Protein AF-A0AAU9RGR5-F1 (afdb_monomer)

Structure (mmCIF, N/CA/C/O backbone):
data_AF-A0AAU9RGR5-F1
#
_entry.id   AF-A0AAU9RGR5-F1
#
loop_
_atom_site.group_PDB
_atom_site.id
_atom_site.type_symbol
_atom_site.label_atom_id
_atom_site.label_alt_id
_atom_site.label_comp_id
_atom_site.label_asym_id
_atom_site.label_entity_id
_atom_site.label_seq_id
_atom_site.pdbx_PDB_ins_code
_atom_site.Cartn_x
_atom_site.Cartn_y
_atom_site.Cartn_z
_atom_site.occupancy
_atom_site.B_iso_or_equiv
_atom_site.auth_seq_id
_atom_site.auth_comp_id
_atom_site.auth_asym_id
_atom_site.auth_atom_id
_atom_site.pdbx_PDB_model_num
ATOM 1 N N . MET A 1 1 ? -96.283 1.290 99.464 1.00 40.81 1 MET A N 1
ATOM 2 C CA . MET A 1 1 ? -94.925 0.710 99.462 1.00 40.81 1 MET A CA 1
ATOM 3 C C . MET A 1 1 ? -93.930 1.860 99.444 1.00 40.81 1 MET A C 1
ATOM 5 O O . MET A 1 1 ? -93.802 2.523 98.425 1.00 40.81 1 MET A O 1
ATOM 9 N N . LYS A 1 2 ? -93.356 2.202 100.604 1.00 41.03 2 LYS A N 1
ATOM 10 C CA . LYS A 1 2 ? -92.390 3.301 100.752 1.00 41.03 2 LYS A CA 1
ATOM 11 C C . LYS A 1 2 ? -91.017 2.782 100.327 1.00 41.03 2 LYS A C 1
ATOM 13 O O . LYS A 1 2 ? -90.483 1.910 101.002 1.00 41.03 2 LYS A O 1
ATOM 18 N N . TYR A 1 3 ? -90.464 3.333 99.250 1.00 51.31 3 TYR A N 1
ATOM 19 C CA . TYR A 1 3 ? -89.032 3.262 98.963 1.00 51.31 3 TYR A CA 1
ATOM 20 C C . TYR A 1 3 ? -88.295 4.112 100.008 1.00 51.31 3 TYR A C 1
ATOM 22 O O . TYR A 1 3 ? -87.995 5.280 99.788 1.00 51.31 3 TYR A O 1
ATOM 30 N N . LEU A 1 4 ? -88.082 3.540 101.190 1.00 51.47 4 LEU A N 1
ATOM 31 C CA . LEU A 1 4 ? -87.037 3.962 102.112 1.00 51.47 4 LEU A CA 1
ATOM 32 C C . LEU A 1 4 ? -85.800 3.148 101.733 1.00 51.47 4 LEU A C 1
ATOM 34 O O . LEU A 1 4 ? -85.483 2.185 102.414 1.00 51.47 4 LEU A O 1
ATOM 38 N N . MET A 1 5 ? -85.121 3.515 100.641 1.00 55.56 5 MET A N 1
ATOM 39 C CA . MET A 1 5 ? -83.677 3.285 100.649 1.00 55.56 5 MET A CA 1
ATOM 40 C C . MET A 1 5 ? -83.146 4.277 101.672 1.00 55.56 5 MET A C 1
ATOM 42 O O . MET A 1 5 ? -83.105 5.484 101.419 1.00 55.56 5 MET A O 1
ATOM 46 N N . GLY A 1 6 ? -82.884 3.785 102.882 1.00 58.72 6 GLY A N 1
ATOM 47 C CA . GLY A 1 6 ? -82.238 4.586 103.909 1.00 58.72 6 GLY A CA 1
ATOM 48 C C . GLY A 1 6 ? -80.924 5.113 103.344 1.00 58.72 6 GLY A C 1
ATOM 49 O O . GLY A 1 6 ? -80.241 4.406 102.609 1.00 58.72 6 GLY A O 1
ATOM 50 N N . ILE A 1 7 ? -80.563 6.350 103.672 1.00 60.38 7 ILE A N 1
ATOM 51 C CA . ILE A 1 7 ? -79.302 6.977 103.242 1.00 60.38 7 ILE A CA 1
ATOM 52 C C . ILE A 1 7 ? -78.100 6.030 103.484 1.00 60.38 7 ILE A C 1
ATOM 54 O O . ILE A 1 7 ? -77.230 5.917 102.626 1.00 60.38 7 ILE A O 1
ATOM 58 N N . GLY A 1 8 ? -78.145 5.227 104.557 1.00 65.88 8 GLY A N 1
ATOM 59 C CA . GLY A 1 8 ? -77.149 4.193 104.859 1.00 65.88 8 GLY A CA 1
ATOM 60 C C . GLY A 1 8 ? -77.133 2.958 103.938 1.00 65.88 8 GLY A C 1
ATOM 61 O O . GLY A 1 8 ? -76.089 2.330 103.804 1.00 65.88 8 GLY A O 1
ATOM 62 N N . GLU A 1 9 ? -78.234 2.600 103.266 1.00 74.25 9 GLU A N 1
ATOM 63 C CA . GLU A 1 9 ? -78.256 1.517 102.261 1.00 74.25 9 GLU A CA 1
ATOM 64 C C . GLU A 1 9 ? -77.631 1.972 100.932 1.00 74.25 9 GLU A C 1
ATOM 66 O O . GLU A 1 9 ? -76.906 1.208 100.293 1.00 74.25 9 GLU A O 1
ATOM 71 N N . ALA A 1 10 ? -77.858 3.232 100.542 1.00 78.81 10 ALA A N 1
ATOM 72 C CA . ALA A 1 10 ? -77.229 3.836 99.368 1.00 78.81 10 ALA A CA 1
ATOM 73 C C . ALA A 1 10 ? -75.719 4.054 99.579 1.00 78.81 10 ALA A C 1
ATOM 75 O O . ALA A 1 10 ? -74.923 3.774 98.680 1.00 78.81 10 ALA A O 1
ATOM 76 N N . GLU A 1 11 ? -75.311 4.483 100.777 1.00 80.44 11 GLU A N 1
ATOM 77 C CA . GLU A 1 11 ? -73.898 4.560 101.167 1.00 80.44 11 GLU A CA 1
ATOM 78 C C . GLU A 1 11 ? -73.245 3.175 101.199 1.00 80.44 11 GLU A C 1
ATOM 80 O O . GLU A 1 11 ? -72.171 3.006 100.628 1.00 80.44 11 GLU A O 1
ATOM 85 N N . ALA A 1 12 ? -73.906 2.153 101.753 1.00 83.06 12 ALA A N 1
ATOM 86 C CA . ALA A 1 12 ? -73.379 0.786 101.761 1.00 83.06 12 ALA A CA 1
ATOM 87 C C . ALA A 1 12 ? -73.198 0.199 100.347 1.00 83.06 12 ALA A C 1
ATOM 89 O O . ALA A 1 12 ? -72.213 -0.502 100.091 1.00 83.06 12 ALA A O 1
ATOM 90 N N . LEU A 1 13 ? -74.116 0.493 99.417 1.00 84.00 13 LEU A N 1
ATOM 91 C CA . LEU A 1 13 ? -73.998 0.094 98.012 1.00 84.00 13 LEU A CA 1
ATOM 92 C C . LEU A 1 13 ? -72.859 0.840 97.301 1.00 84.00 13 LEU A C 1
ATOM 94 O O . LEU A 1 13 ? -72.078 0.215 96.586 1.00 84.00 13 LEU A O 1
ATOM 98 N N . SER A 1 14 ? -72.739 2.150 97.522 1.00 88.06 14 SER A N 1
ATOM 99 C CA . SER A 1 14 ? -71.645 2.978 96.995 1.00 88.06 14 SER A CA 1
ATOM 100 C C . SER A 1 14 ? -70.278 2.481 97.478 1.00 88.06 14 SER A C 1
ATOM 102 O O . SER A 1 14 ? -69.355 2.307 96.682 1.00 88.06 14 SER A O 1
ATOM 104 N N . GLU A 1 15 ? -70.167 2.151 98.767 1.00 89.62 15 GLU A N 1
ATOM 105 C CA . GLU A 1 15 ? -68.949 1.607 99.370 1.00 89.62 15 GLU A CA 1
ATOM 106 C C . GLU A 1 15 ? -68.588 0.236 98.777 1.00 89.62 15 GLU A C 1
ATOM 108 O O . GLU A 1 15 ? -67.418 -0.071 98.550 1.00 89.62 15 GLU A O 1
ATOM 113 N N . ARG A 1 16 ? -69.595 -0.598 98.484 1.00 89.69 16 ARG A N 1
ATOM 114 C CA . ARG A 1 16 ? -69.399 -1.898 97.832 1.00 89.69 16 ARG A CA 1
ATOM 115 C C . ARG A 1 16 ? -68.955 -1.752 96.378 1.00 89.69 16 ARG A C 1
ATOM 117 O O . ARG A 1 16 ? -68.002 -2.419 95.991 1.00 89.69 16 ARG A O 1
ATOM 124 N N . LEU A 1 17 ? -69.590 -0.870 95.607 1.00 92.06 17 LEU A N 1
ATOM 125 C CA . LEU A 1 17 ? -69.205 -0.588 94.222 1.00 92.06 17 LEU A CA 1
ATOM 126 C C . LEU A 1 17 ? -67.790 -0.009 94.138 1.00 92.06 17 LEU A C 1
ATOM 128 O O . LEU A 1 17 ? -67.035 -0.405 93.260 1.00 92.06 17 LEU A O 1
ATOM 132 N N . LYS A 1 18 ? -67.389 0.860 95.077 1.00 92.88 18 LYS A N 1
ATOM 133 C CA . LYS A 1 18 ? -66.002 1.342 95.171 1.00 92.88 18 LYS A CA 1
ATOM 134 C C . LYS A 1 18 ? -65.009 0.214 95.426 1.00 92.88 18 LYS A C 1
ATOM 136 O O . LYS A 1 18 ? -63.961 0.194 94.792 1.00 92.88 18 LYS A O 1
ATOM 141 N N . ARG A 1 19 ? -65.329 -0.726 96.323 1.00 91.44 19 ARG A N 1
ATOM 142 C CA . ARG A 1 19 ? -64.461 -1.887 96.582 1.00 91.44 19 ARG A CA 1
ATOM 143 C C . ARG A 1 19 ? -64.383 -2.828 95.386 1.00 91.44 19 ARG A C 1
ATOM 145 O O . ARG A 1 19 ? -63.297 -3.299 95.078 1.00 91.44 19 ARG A O 1
ATOM 152 N N . GLU A 1 20 ? -65.503 -3.098 94.718 1.00 92.94 20 GLU A N 1
ATOM 153 C CA . GLU A 1 20 ? -65.520 -3.927 93.507 1.00 92.94 20 GLU A CA 1
ATOM 154 C C . GLU A 1 20 ? -64.754 -3.250 92.365 1.00 92.94 20 GLU A C 1
ATOM 156 O O . GLU A 1 20 ? -63.944 -3.908 91.723 1.00 92.94 20 GLU A O 1
ATOM 161 N N . LEU A 1 21 ? -64.918 -1.937 92.173 1.00 92.31 21 LEU A N 1
ATOM 162 C CA . LEU A 1 21 ? -64.144 -1.162 91.203 1.00 92.31 21 LEU A CA 1
ATOM 163 C C . LEU A 1 21 ? -62.646 -1.208 91.519 1.00 92.31 21 LEU A C 1
ATOM 165 O O . LEU A 1 21 ? -61.866 -1.542 90.639 1.00 92.31 21 LEU A O 1
ATOM 169 N N . GLN A 1 22 ? -62.245 -0.963 92.770 1.00 92.88 22 GLN A N 1
ATOM 170 C CA . GLN A 1 22 ? -60.840 -1.046 93.183 1.00 92.88 22 GLN A CA 1
ATOM 171 C C . GLN A 1 22 ? -60.258 -2.452 93.007 1.00 92.88 22 GLN A C 1
ATOM 173 O O . GLN A 1 22 ? -59.109 -2.594 92.598 1.00 92.88 22 GLN A O 1
ATOM 178 N N . ALA A 1 23 ? -61.034 -3.497 93.300 1.00 92.44 23 ALA A N 1
ATOM 179 C CA . ALA A 1 23 ? -60.608 -4.875 93.083 1.00 92.44 23 ALA A CA 1
ATOM 180 C C . ALA A 1 23 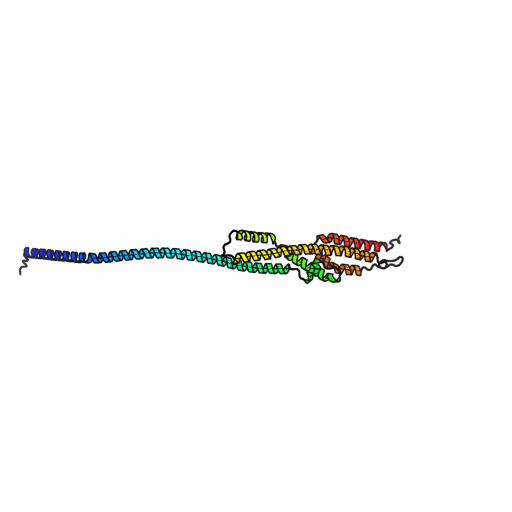? -60.451 -5.189 91.587 1.00 92.44 23 ALA A C 1
ATOM 182 O O . ALA A 1 23 ? -59.506 -5.876 91.203 1.00 92.44 23 ALA A O 1
ATOM 183 N N . LEU A 1 24 ? -61.344 -4.664 90.743 1.00 93.38 24 LEU A N 1
ATOM 184 C CA . LEU A 1 24 ? -61.296 -4.846 89.294 1.00 93.38 24 LEU A CA 1
ATOM 185 C C . LEU A 1 24 ? -60.145 -4.054 88.661 1.00 93.38 24 LEU A C 1
ATOM 187 O O . LEU A 1 24 ? -59.448 -4.575 87.798 1.00 93.38 24 LEU A O 1
ATOM 191 N N . GLU A 1 25 ? -59.901 -2.829 89.128 1.00 92.75 25 GLU A N 1
ATOM 192 C CA . GLU A 1 25 ? -58.746 -2.010 88.751 1.00 92.75 25 GLU A CA 1
ATOM 193 C C . GLU A 1 25 ? -57.436 -2.692 89.159 1.00 92.75 25 GLU A C 1
ATOM 195 O O . GLU A 1 25 ? -56.529 -2.801 88.338 1.00 92.75 25 GLU A O 1
ATOM 200 N N . ALA A 1 26 ? -57.352 -3.232 90.378 1.00 91.12 26 ALA A N 1
ATOM 201 C CA . ALA A 1 26 ? -56.187 -3.983 90.838 1.00 91.12 26 ALA A CA 1
ATOM 202 C C . ALA A 1 26 ? -55.955 -5.263 90.017 1.00 91.12 26 ALA A C 1
ATOM 204 O O . ALA A 1 26 ? -54.819 -5.550 89.648 1.00 91.12 26 ALA A O 1
ATOM 205 N N . ALA A 1 27 ? -57.017 -6.008 89.687 1.00 89.50 27 ALA A N 1
ATOM 206 C CA . ALA A 1 27 ? -56.927 -7.199 88.844 1.00 89.50 27 ALA A CA 1
ATOM 207 C C . ALA A 1 27 ? -56.494 -6.861 87.408 1.00 89.50 27 ALA A C 1
ATOM 209 O O . ALA A 1 27 ? -55.654 -7.558 86.846 1.00 89.50 27 ALA A O 1
ATOM 210 N N . ASN A 1 28 ? -57.007 -5.767 86.834 1.00 89.50 28 ASN A N 1
ATOM 211 C CA . ASN A 1 28 ? -56.579 -5.287 85.519 1.00 89.50 28 ASN A CA 1
ATOM 212 C C . ASN A 1 28 ? -55.112 -4.855 85.522 1.00 89.50 28 ASN A C 1
ATOM 214 O O . ASN A 1 28 ? -54.372 -5.231 84.619 1.00 89.50 28 ASN A O 1
ATOM 218 N N . VAL A 1 29 ? -54.677 -4.092 86.530 1.00 87.81 29 VAL A N 1
ATOM 219 C CA . VAL A 1 29 ? -53.268 -3.695 86.669 1.00 87.81 29 VAL A CA 1
ATOM 220 C C . VAL A 1 29 ? -52.386 -4.933 86.787 1.00 87.81 29 VAL A C 1
ATOM 222 O O . VAL A 1 29 ? -51.372 -5.016 86.106 1.00 87.81 29 VAL A O 1
ATOM 225 N N . HIS A 1 30 ? -52.790 -5.926 87.581 1.00 86.94 30 HIS A N 1
ATOM 226 C CA . HIS A 1 30 ? -52.016 -7.152 87.732 1.00 86.94 30 HIS A CA 1
ATOM 227 C C . HIS A 1 30 ? -51.934 -7.961 86.429 1.00 86.94 30 HIS A C 1
ATOM 229 O O . HIS A 1 30 ? -50.849 -8.422 86.085 1.00 86.94 30 HIS A O 1
ATOM 235 N N . ALA A 1 31 ? -53.034 -8.075 85.680 1.00 88.25 31 ALA A N 1
ATOM 236 C CA . ALA A 1 31 ? -53.055 -8.749 84.381 1.00 88.25 31 ALA A CA 1
ATOM 237 C C . ALA A 1 31 ? -52.186 -8.028 83.334 1.00 88.25 31 ALA A C 1
ATOM 239 O O . ALA A 1 31 ? -51.521 -8.678 82.534 1.00 88.25 31 ALA A O 1
ATOM 240 N N . ILE A 1 32 ? -52.152 -6.691 83.356 1.00 86.38 32 ILE A N 1
ATOM 241 C CA . ILE A 1 32 ? -51.270 -5.895 82.490 1.00 86.38 32 ILE A CA 1
ATOM 242 C C . ILE A 1 32 ? -49.800 -6.108 82.880 1.00 86.38 32 ILE A C 1
ATOM 244 O O . ILE A 1 32 ? -48.967 -6.350 82.008 1.00 86.38 32 ILE A O 1
ATOM 248 N N . LEU A 1 33 ? -49.479 -6.086 84.175 1.00 84.75 33 LEU A N 1
ATOM 249 C CA . LEU A 1 33 ? -48.116 -6.323 84.665 1.00 84.75 33 LEU A CA 1
ATOM 250 C C . LEU A 1 33 ? -47.628 -7.750 84.366 1.00 84.75 33 LEU A C 1
ATOM 252 O O . LEU A 1 33 ? -46.462 -7.949 84.049 1.00 84.75 33 LEU A O 1
ATOM 256 N N . GLU A 1 34 ? -48.507 -8.755 84.393 1.00 88.62 34 GLU A N 1
ATOM 257 C CA . GLU A 1 34 ? -48.144 -10.127 84.003 1.00 88.62 34 GLU A CA 1
ATOM 258 C C . GLU A 1 34 ? -47.802 -10.262 82.509 1.00 88.62 34 GLU A C 1
ATOM 260 O O . GLU A 1 34 ? -47.064 -11.173 82.133 1.00 88.62 34 GLU A O 1
ATOM 265 N N . THR A 1 35 ? -48.295 -9.357 81.653 1.00 87.44 35 THR A N 1
ATOM 266 C CA . THR A 1 35 ? -47.955 -9.341 80.217 1.00 87.44 35 THR A CA 1
ATOM 267 C C . THR A 1 35 ? -46.653 -8.611 79.887 1.00 87.44 35 THR A C 1
ATOM 269 O O . THR A 1 35 ? -46.118 -8.801 78.796 1.00 87.44 35 THR A O 1
ATOM 272 N N . GLU A 1 36 ? -46.107 -7.831 80.820 1.00 88.75 36 GLU A N 1
ATOM 273 C CA . GLU A 1 36 ? -44.861 -7.068 80.665 1.00 88.75 36 GLU A CA 1
ATOM 274 C C . GLU A 1 36 ? -43.654 -7.905 80.174 1.00 88.75 36 GLU A C 1
ATOM 276 O O . GLU A 1 36 ? -43.065 -7.524 79.163 1.00 88.75 36 GLU A O 1
ATOM 281 N N . PRO A 1 37 ? -43.318 -9.087 80.739 1.00 89.06 37 PRO A N 1
ATOM 282 C CA . PRO A 1 37 ? -42.167 -9.873 80.270 1.00 89.06 37 PRO A CA 1
ATOM 283 C C . PRO A 1 37 ? -42.334 -10.419 78.842 1.00 89.06 37 PRO A C 1
ATOM 285 O O . PRO A 1 37 ? -41.357 -10.558 78.110 1.00 89.06 37 PRO A O 1
ATOM 288 N N . LEU A 1 38 ? -43.572 -10.713 78.431 1.00 90.12 38 LEU A N 1
ATOM 289 C CA . LEU A 1 38 ? -43.895 -11.125 77.061 1.00 90.12 38 LEU A CA 1
ATOM 290 C C . LEU A 1 38 ? -43.721 -9.961 76.079 1.00 90.12 38 LEU A C 1
ATOM 292 O O . LEU A 1 38 ? -43.258 -10.164 74.958 1.00 90.12 38 LEU A O 1
ATOM 296 N N . ILE A 1 39 ? -44.089 -8.746 76.495 1.00 91.19 39 ILE A N 1
ATOM 297 C CA . ILE A 1 39 ? -43.880 -7.529 75.705 1.00 91.19 39 ILE A CA 1
ATOM 298 C C . ILE A 1 39 ? -42.380 -7.264 75.544 1.00 91.19 39 ILE A C 1
ATOM 300 O O . ILE A 1 39 ? -41.942 -7.003 74.426 1.00 91.19 39 ILE A O 1
ATOM 304 N N . ASP A 1 40 ? -41.594 -7.400 76.612 1.00 92.94 40 ASP A N 1
ATOM 305 C CA . ASP A 1 40 ? -40.139 -7.222 76.567 1.00 92.94 40 ASP A CA 1
ATOM 306 C C . ASP A 1 40 ? -39.452 -8.228 75.635 1.00 92.94 40 ASP A C 1
ATOM 308 O O . ASP A 1 40 ? -38.599 -7.842 74.836 1.00 92.94 40 ASP A O 1
ATOM 312 N N . GLU A 1 41 ? -39.848 -9.504 75.667 1.00 94.38 41 GLU A N 1
ATOM 313 C CA . GLU A 1 41 ? -39.295 -10.525 74.766 1.00 94.38 41 GLU A CA 1
ATOM 314 C C . GLU A 1 41 ? -39.615 -10.217 73.293 1.00 94.38 41 GLU A C 1
ATOM 316 O O . GLU A 1 41 ? -38.751 -10.336 72.419 1.00 94.38 41 GLU A O 1
ATOM 321 N N . VAL A 1 42 ? -40.837 -9.753 73.007 1.00 95.62 42 VAL A N 1
ATOM 322 C CA . VAL A 1 42 ? -41.228 -9.319 71.658 1.00 95.62 42 VAL A CA 1
ATOM 323 C C . VAL A 1 42 ? -40.446 -8.079 71.228 1.00 95.62 42 VAL A C 1
ATOM 325 O O . VAL A 1 42 ? -39.973 -8.036 70.092 1.00 95.62 42 VAL A O 1
ATOM 328 N N . LEU A 1 43 ? -40.279 -7.086 72.106 1.00 95.88 43 LEU A N 1
ATOM 329 C CA . LEU A 1 43 ? -39.494 -5.882 71.819 1.00 95.88 43 LEU A CA 1
ATOM 330 C C . LEU A 1 43 ? -38.033 -6.230 71.525 1.00 95.88 43 LEU A C 1
ATOM 332 O O . LEU A 1 43 ? -37.486 -5.759 70.530 1.00 95.88 43 LEU A O 1
ATOM 336 N N . GLN A 1 44 ? -37.433 -7.116 72.319 1.00 96.31 44 GLN A N 1
ATOM 337 C CA . GLN A 1 44 ? -36.070 -7.584 72.096 1.00 96.31 44 GLN A CA 1
ATOM 338 C C . GLN A 1 44 ? -35.945 -8.368 70.782 1.00 96.31 44 GLN A C 1
ATOM 340 O O . GLN A 1 44 ? -34.999 -8.164 70.021 1.00 96.31 44 GLN A O 1
ATOM 345 N N . GLY A 1 45 ? -36.914 -9.233 70.470 1.00 96.81 45 GLY A N 1
ATOM 346 C CA . GLY A 1 45 ? -36.964 -9.944 69.192 1.00 96.81 45 GLY A CA 1
ATOM 347 C C . GLY A 1 45 ? -37.088 -8.997 67.993 1.00 96.81 45 GLY A C 1
ATOM 348 O O . GLY A 1 45 ? -36.412 -9.193 66.981 1.00 96.81 45 GLY A O 1
ATOM 349 N N . LEU A 1 46 ? -37.904 -7.946 68.115 1.00 97.06 46 LEU A N 1
ATOM 350 C CA . LEU A 1 46 ? -38.036 -6.896 67.102 1.00 97.06 46 LEU A CA 1
ATOM 351 C C . LEU A 1 46 ? -36.744 -6.095 66.939 1.00 97.06 46 LEU A C 1
ATOM 353 O O . LEU A 1 46 ? -36.374 -5.780 65.811 1.00 97.06 46 LEU A O 1
ATOM 357 N N . GLU A 1 47 ? -36.034 -5.800 68.025 1.00 97.44 47 GLU A N 1
ATOM 358 C CA . GLU A 1 47 ? -34.752 -5.096 67.978 1.00 97.44 47 GLU A CA 1
ATOM 359 C C . GLU A 1 47 ? -33.673 -5.940 67.281 1.00 97.44 47 GLU A C 1
ATOM 361 O O . GLU A 1 47 ? -32.987 -5.452 66.384 1.00 97.44 47 GLU A O 1
ATOM 366 N N . ILE A 1 48 ? -33.588 -7.240 67.591 1.00 97.56 48 ILE A N 1
ATOM 367 C CA . ILE A 1 48 ? -32.686 -8.175 66.896 1.00 97.56 48 ILE A CA 1
ATOM 368 C C . ILE A 1 48 ? -33.031 -8.254 65.406 1.00 97.56 48 ILE A C 1
ATOM 370 O O . ILE A 1 48 ? -32.139 -8.166 64.563 1.00 97.56 48 ILE A O 1
ATOM 374 N N . ALA A 1 49 ? -34.314 -8.405 65.069 1.00 97.88 49 ALA A N 1
ATOM 375 C CA . ALA A 1 49 ? -34.756 -8.457 63.680 1.00 97.88 49 ALA A CA 1
ATOM 376 C C . ALA A 1 49 ? -34.445 -7.152 62.930 1.00 97.88 49 ALA A C 1
ATOM 378 O O . ALA A 1 49 ? -34.025 -7.209 61.777 1.00 97.88 49 ALA A O 1
ATOM 379 N N . THR A 1 50 ? -34.603 -6.000 63.589 1.00 97.88 50 THR A N 1
ATOM 380 C CA . THR A 1 50 ? -34.271 -4.680 63.032 1.00 97.88 50 THR A CA 1
ATOM 381 C C . THR A 1 50 ? -32.781 -4.595 62.717 1.00 97.88 50 THR A C 1
ATOM 383 O O . THR A 1 50 ? -32.426 -4.340 61.572 1.00 97.88 50 THR A O 1
ATOM 386 N N . ASN A 1 51 ? -31.917 -4.950 63.673 1.00 97.50 51 ASN A N 1
ATOM 387 C CA . ASN A 1 51 ? -30.467 -4.959 63.460 1.00 97.50 51 ASN A CA 1
ATOM 388 C C . ASN A 1 51 ? -30.054 -5.906 62.319 1.00 97.50 51 ASN A C 1
ATOM 390 O O . ASN A 1 51 ? -29.218 -5.558 61.491 1.00 97.50 51 ASN A O 1
ATOM 394 N N . CYS A 1 52 ? -30.668 -7.091 62.220 1.00 97.56 52 CYS A N 1
ATOM 395 C CA . CYS A 1 52 ? -30.404 -8.009 61.108 1.00 97.56 52 CYS A CA 1
ATOM 396 C C . CYS A 1 52 ? -30.834 -7.444 59.745 1.00 97.56 52 CYS A C 1
ATOM 398 O O . CYS A 1 52 ? -30.193 -7.734 58.734 1.00 97.56 52 CYS A O 1
ATOM 400 N N . VAL A 1 53 ? -31.929 -6.681 59.688 1.00 98.19 53 VAL A N 1
ATOM 401 C CA . VAL A 1 53 ? -32.376 -6.019 58.453 1.00 98.19 53 VAL A CA 1
ATOM 402 C C . VAL A 1 53 ? -31.422 -4.887 58.072 1.00 98.19 53 VAL A C 1
ATOM 404 O O . VAL A 1 53 ? -31.080 -4.781 56.895 1.00 98.19 53 VAL A O 1
ATOM 407 N N . ASP A 1 54 ? -30.945 -4.109 59.045 1.00 97.94 54 ASP A N 1
ATOM 408 C CA . ASP A 1 54 ? -29.963 -3.043 58.821 1.00 97.94 54 ASP A CA 1
ATOM 409 C C . ASP A 1 54 ? -28.636 -3.604 58.283 1.00 97.94 54 ASP A C 1
ATOM 411 O O . ASP A 1 54 ? -28.112 -3.105 57.284 1.00 97.94 54 ASP A O 1
ATOM 415 N N . ASP A 1 55 ? -28.140 -4.705 58.863 1.00 98.06 55 ASP A N 1
ATOM 416 C CA . ASP A 1 55 ? -26.958 -5.408 58.353 1.00 98.06 55 ASP A CA 1
ATOM 417 C C . ASP A 1 55 ? -27.166 -5.824 56.887 1.00 98.06 55 ASP A C 1
ATOM 419 O O . ASP A 1 55 ? -26.318 -5.574 56.027 1.00 98.06 55 ASP A O 1
ATOM 423 N N . LEU A 1 56 ? -28.302 -6.461 56.568 1.00 97.88 56 LEU A N 1
ATOM 424 C CA . LEU A 1 56 ? -28.612 -6.894 55.202 1.00 97.88 56 LEU A CA 1
ATOM 425 C C . LEU A 1 56 ? -28.658 -5.726 54.211 1.00 97.88 56 LEU A C 1
ATOM 427 O O . LEU A 1 56 ? -28.211 -5.899 53.074 1.00 97.88 56 LEU A O 1
ATOM 431 N N . ASP A 1 57 ? -29.163 -4.561 54.617 1.00 97.56 57 ASP A N 1
ATOM 432 C CA . ASP A 1 57 ? -29.163 -3.361 53.779 1.00 97.56 57 ASP A CA 1
ATOM 433 C C . ASP A 1 57 ? -27.732 -2.875 53.493 1.00 97.56 57 ASP A C 1
ATOM 435 O O . ASP A 1 57 ? -27.389 -2.605 52.336 1.00 97.56 57 ASP A O 1
ATOM 439 N N . GLU A 1 58 ? -26.842 -2.886 54.494 1.00 98.06 58 GLU A N 1
ATOM 440 C CA . GLU A 1 58 ? -25.423 -2.561 54.300 1.00 98.06 58 GLU A CA 1
ATOM 441 C C . GLU A 1 58 ? -24.743 -3.544 53.329 1.00 98.06 58 GLU A C 1
ATOM 443 O O . GLU A 1 58 ? -24.071 -3.131 52.372 1.00 98.06 58 GLU A O 1
ATOM 448 N N . TRP A 1 59 ? -24.967 -4.853 53.508 1.00 98.25 59 TRP A N 1
ATOM 449 C CA . TRP A 1 59 ? -24.446 -5.883 52.602 1.00 98.25 59 TRP A CA 1
ATOM 450 C C . TRP A 1 59 ? -24.951 -5.682 51.170 1.00 98.25 59 TRP A C 1
ATOM 452 O O . TRP A 1 59 ? -24.157 -5.727 50.221 1.00 98.25 59 TRP A O 1
ATOM 462 N N . LEU A 1 60 ? -26.253 -5.437 50.991 1.00 98.31 60 LEU A N 1
ATOM 463 C CA . LEU A 1 60 ? -26.846 -5.149 49.684 1.00 98.31 60 LEU A CA 1
ATOM 464 C C . LEU A 1 60 ? -26.240 -3.884 49.067 1.00 98.31 60 LEU A C 1
ATOM 466 O O . LEU A 1 60 ? -25.913 -3.883 47.875 1.00 98.31 60 LEU A O 1
ATOM 470 N N . GLY A 1 61 ? -26.001 -2.844 49.867 1.00 98.00 61 GLY A N 1
ATOM 471 C CA . GLY A 1 61 ? -25.282 -1.638 49.463 1.00 98.00 61 GLY A CA 1
ATOM 472 C C . GLY A 1 61 ? -23.885 -1.948 48.918 1.00 98.00 61 GLY A C 1
ATOM 473 O O . GLY A 1 61 ? -23.549 -1.561 47.792 1.00 98.00 61 GLY A O 1
ATOM 474 N N . MET A 1 62 ? -23.085 -2.725 49.656 1.00 97.50 62 MET A N 1
ATOM 475 C CA . MET A 1 62 ? -21.746 -3.142 49.221 1.00 97.50 62 MET A CA 1
ATOM 476 C C . MET A 1 62 ? -21.773 -3.969 47.927 1.00 97.50 62 MET A C 1
ATOM 478 O O . MET A 1 62 ? -20.940 -3.759 47.035 1.00 97.50 62 MET A O 1
ATOM 482 N N . PHE A 1 63 ? -22.712 -4.912 47.801 1.00 98.25 63 PHE A N 1
ATOM 483 C CA . PHE A 1 63 ? -22.854 -5.725 46.592 1.00 98.25 63 PHE A CA 1
ATOM 484 C C . PHE A 1 63 ? -23.263 -4.887 45.382 1.00 98.25 63 PHE A C 1
ATOM 486 O O . PHE A 1 63 ? -22.685 -5.061 44.308 1.00 98.25 63 PHE A O 1
ATOM 493 N N . ASN A 1 64 ? -24.182 -3.937 45.548 1.00 98.31 64 ASN A N 1
ATOM 494 C CA . ASN A 1 64 ? -24.595 -3.036 44.475 1.00 98.31 64 ASN A CA 1
ATOM 495 C C . ASN A 1 64 ? -23.426 -2.190 43.953 1.00 98.31 64 ASN A C 1
ATOM 497 O O . ASN A 1 64 ? -23.246 -2.073 42.738 1.00 98.31 64 ASN A O 1
ATOM 501 N N . VAL A 1 65 ? -22.575 -1.668 44.844 1.00 98.06 65 VAL A N 1
ATOM 502 C CA . VAL A 1 65 ? -21.364 -0.931 44.441 1.00 98.06 65 VAL A CA 1
ATOM 503 C C . VAL A 1 65 ? -20.409 -1.828 43.650 1.00 98.06 65 VAL A C 1
ATOM 505 O O . VAL A 1 65 ? -19.927 -1.422 42.591 1.00 98.06 65 VAL A O 1
ATOM 508 N N . LYS A 1 66 ? -20.168 -3.063 44.113 1.00 97.62 66 LYS A N 1
ATOM 509 C CA . LYS A 1 66 ? -19.318 -4.028 43.394 1.00 97.62 66 LYS A CA 1
ATOM 510 C C . LYS A 1 66 ? -19.880 -4.378 42.017 1.00 97.62 66 LYS A C 1
ATOM 512 O O . LYS A 1 66 ? -19.132 -4.362 41.045 1.00 97.62 66 LYS A O 1
ATOM 517 N N . LEU A 1 67 ? -21.182 -4.648 41.912 1.00 98.12 67 LEU A N 1
ATOM 518 C CA . LEU A 1 67 ? -21.840 -4.959 40.640 1.00 98.12 67 LEU A CA 1
ATOM 519 C C . LEU A 1 67 ? -21.780 -3.785 39.660 1.00 98.12 67 LEU A C 1
ATOM 521 O O . LEU A 1 67 ? -21.601 -3.999 38.462 1.00 98.12 67 LEU A O 1
ATOM 525 N N . ARG A 1 68 ? -21.887 -2.548 40.156 1.00 97.62 68 ARG A N 1
ATOM 526 C CA . ARG A 1 68 ? -21.709 -1.346 39.338 1.00 97.62 68 ARG A CA 1
ATOM 527 C C . ARG A 1 68 ? -20.284 -1.246 38.789 1.00 97.62 68 ARG A C 1
ATOM 529 O O . ARG A 1 68 ? -20.136 -1.109 37.583 1.00 97.62 68 ARG A O 1
ATOM 536 N N . HIS A 1 69 ? -19.257 -1.387 39.630 1.00 97.81 69 HIS A N 1
ATOM 537 C CA . HIS A 1 69 ? -17.867 -1.352 39.153 1.00 97.81 69 HIS A CA 1
ATOM 538 C C . HIS A 1 69 ? -17.574 -2.492 38.169 1.00 97.81 69 HIS A C 1
ATOM 540 O O . HIS A 1 69 ? -16.960 -2.268 37.135 1.00 97.81 69 HIS A O 1
ATOM 546 N N . MET A 1 70 ? -18.081 -3.702 38.431 1.00 98.00 70 MET A N 1
ATOM 547 C CA . MET A 1 70 ? -17.950 -4.818 37.489 1.00 98.00 70 MET A CA 1
ATOM 548 C C . MET A 1 70 ? -18.610 -4.515 36.139 1.00 98.00 70 MET A C 1
ATOM 550 O O . MET A 1 70 ? -18.065 -4.886 35.105 1.00 98.00 70 MET A O 1
ATOM 554 N N . ARG A 1 71 ? -19.767 -3.840 36.126 1.00 98.00 71 ARG A N 1
ATOM 555 C CA . ARG A 1 71 ? -20.430 -3.409 34.886 1.00 98.00 71 ARG A CA 1
ATOM 556 C C . ARG A 1 71 ? -19.572 -2.408 34.113 1.00 98.00 71 ARG A C 1
ATOM 558 O O . ARG A 1 71 ? -19.355 -2.607 32.924 1.00 98.00 71 ARG A O 1
ATOM 565 N N . GLU A 1 72 ? -19.058 -1.389 34.794 1.00 97.38 72 GLU A N 1
ATOM 566 C CA . GLU A 1 72 ? -18.175 -0.375 34.202 1.00 97.38 72 GLU A CA 1
ATOM 567 C C . GLU A 1 72 ? -16.887 -1.009 33.634 1.00 97.38 72 GLU A C 1
ATOM 569 O O . GLU A 1 72 ? -16.456 -0.682 32.525 1.00 97.38 72 GLU A O 1
ATOM 574 N N . ASP A 1 73 ? -16.306 -1.979 34.346 1.00 96.62 73 ASP A N 1
ATOM 575 C CA . ASP A 1 73 ? -15.138 -2.737 33.889 1.00 96.62 73 ASP A CA 1
ATOM 576 C C . ASP A 1 73 ? -15.446 -3.581 32.643 1.00 96.62 73 ASP A C 1
ATOM 578 O O . ASP A 1 73 ? -14.649 -3.601 31.699 1.00 96.62 73 ASP A O 1
ATOM 582 N N . ILE A 1 74 ? -16.596 -4.266 32.614 1.00 94.94 74 ILE A N 1
ATOM 583 C CA . ILE A 1 74 ? -17.041 -5.051 31.452 1.00 94.94 74 ILE A CA 1
ATOM 584 C C . ILE A 1 74 ? -17.204 -4.135 30.237 1.00 94.94 74 ILE A C 1
ATOM 586 O O . ILE A 1 74 ? -16.624 -4.419 29.189 1.00 94.94 74 ILE A O 1
ATOM 590 N N . GLU A 1 75 ? -17.900 -3.008 30.387 1.00 96.12 75 GLU A N 1
ATOM 591 C CA . GLU A 1 75 ? -18.095 -2.027 29.312 1.00 96.12 75 GLU A CA 1
ATOM 592 C C . GLU A 1 75 ? -16.749 -1.494 28.783 1.00 96.12 75 GLU A C 1
ATOM 594 O O . GLU A 1 75 ? -16.526 -1.412 27.571 1.00 96.12 75 GLU A O 1
ATOM 599 N N . SER A 1 76 ? -15.799 -1.199 29.675 1.00 93.00 76 SER A N 1
ATOM 600 C CA . SER A 1 76 ? -14.439 -0.777 29.312 1.00 93.00 76 SER A CA 1
ATOM 601 C C . SER A 1 76 ? -13.675 -1.850 28.523 1.00 93.00 76 SER A C 1
ATOM 603 O O . SER A 1 76 ? -13.020 -1.561 27.510 1.00 93.00 76 SER A O 1
ATOM 605 N N . ILE A 1 77 ? -13.780 -3.116 28.941 1.00 88.94 77 ILE A N 1
ATOM 606 C CA . ILE A 1 77 ? -13.174 -4.254 28.241 1.00 88.94 77 ILE A CA 1
ATOM 607 C C . ILE A 1 77 ? -13.795 -4.432 26.853 1.00 88.94 77 ILE A C 1
ATOM 609 O O . ILE A 1 77 ? -13.052 -4.626 25.888 1.00 88.94 77 ILE A O 1
ATOM 613 N N . GLU A 1 78 ? -15.118 -4.347 26.737 1.00 90.94 78 GLU A N 1
ATOM 614 C CA . GLU A 1 78 ? -15.843 -4.491 25.472 1.00 90.94 78 GLU A CA 1
ATOM 615 C C . GLU A 1 78 ? -15.474 -3.388 24.479 1.00 90.94 78 GLU A C 1
ATOM 617 O O . GLU A 1 78 ? -15.091 -3.687 23.343 1.00 90.94 78 GLU A O 1
ATOM 622 N N . MET A 1 79 ? -15.468 -2.124 24.914 1.00 89.94 79 MET A N 1
ATOM 623 C CA . MET A 1 79 ? -15.029 -0.996 24.084 1.00 89.94 79 MET A CA 1
ATOM 624 C C . MET A 1 79 ? -13.596 -1.191 23.573 1.00 89.94 79 MET A C 1
ATOM 626 O O . MET A 1 79 ? -13.308 -0.981 22.389 1.00 89.94 79 MET A O 1
ATOM 630 N N . ARG A 1 80 ? -12.683 -1.632 24.449 1.00 85.94 80 ARG A N 1
ATOM 631 C CA . ARG A 1 80 ? -11.291 -1.907 24.075 1.00 85.94 80 ARG A CA 1
ATOM 632 C C . ARG A 1 80 ? -11.185 -3.074 23.093 1.00 85.94 80 ARG A C 1
ATOM 634 O O . ARG A 1 80 ? -10.412 -2.980 22.140 1.00 85.94 80 ARG A O 1
ATOM 641 N N . ASN A 1 81 ? -11.937 -4.151 23.302 1.00 85.38 81 ASN A N 1
ATOM 642 C CA . ASN A 1 81 ? -11.935 -5.316 22.417 1.00 85.38 81 ASN A CA 1
ATOM 643 C C . ASN A 1 81 ? -12.478 -4.967 21.025 1.00 85.38 81 ASN A C 1
ATOM 645 O O . ASN A 1 81 ? -11.838 -5.317 20.037 1.00 85.38 81 ASN A O 1
ATOM 649 N N . ASN A 1 82 ? -13.566 -4.198 20.937 1.00 88.69 82 ASN A N 1
ATOM 650 C CA . ASN A 1 82 ? -14.110 -3.732 19.659 1.00 88.69 82 ASN A CA 1
ATOM 651 C C . ASN A 1 82 ? -13.086 -2.878 18.886 1.00 88.69 82 ASN A C 1
ATOM 653 O O . ASN A 1 82 ? -12.821 -3.101 17.705 1.00 88.69 82 ASN A O 1
ATOM 657 N N . LYS A 1 83 ? -12.406 -1.949 19.576 1.00 85.75 83 LYS A N 1
ATOM 658 C CA . LYS A 1 83 ? -11.322 -1.155 18.973 1.00 85.75 83 LYS A CA 1
ATOM 659 C C . LYS A 1 83 ? -10.184 -2.036 18.441 1.00 85.75 83 LYS A C 1
ATOM 661 O O . LYS A 1 83 ? -9.665 -1.776 17.355 1.00 85.75 83 LYS A O 1
ATOM 666 N N . LEU A 1 84 ? -9.796 -3.068 19.193 1.00 82.44 84 LEU A N 1
ATOM 667 C CA . LEU A 1 84 ? -8.763 -4.024 18.780 1.00 82.44 84 LEU A CA 1
ATOM 668 C C . LEU A 1 84 ? -9.187 -4.852 17.566 1.00 82.44 84 LEU A C 1
ATOM 670 O O . LEU A 1 84 ? -8.362 -5.107 16.688 1.00 82.44 84 LEU A O 1
ATOM 674 N N . GLU A 1 85 ? -10.448 -5.265 17.502 1.00 84.75 85 GLU A N 1
ATOM 675 C CA . GLU A 1 85 ? -10.989 -6.028 16.382 1.00 84.75 85 GLU A CA 1
ATOM 676 C C . GLU A 1 85 ? -10.989 -5.199 15.096 1.00 84.75 85 GLU A C 1
ATOM 678 O O . GLU A 1 85 ? -10.398 -5.621 14.100 1.00 84.75 85 GLU A O 1
ATOM 683 N N . ILE A 1 86 ? -11.518 -3.972 15.147 1.00 87.50 86 ILE A N 1
ATOM 684 C CA . ILE A 1 86 ? -11.490 -3.032 14.015 1.00 87.50 86 ILE A CA 1
ATOM 685 C C . ILE A 1 86 ? -10.051 -2.798 13.546 1.00 87.50 86 ILE A C 1
ATOM 687 O O . ILE A 1 86 ? -9.755 -2.857 12.352 1.00 87.50 86 ILE A O 1
ATOM 691 N N . GLN A 1 87 ? -9.122 -2.574 14.478 1.00 82.25 87 GLN A N 1
ATOM 692 C CA . GLN A 1 87 ? -7.717 -2.384 14.129 1.00 82.25 87 GLN A CA 1
ATOM 693 C C . GLN A 1 87 ? -7.092 -3.634 13.498 1.00 82.25 87 GLN A C 1
ATOM 695 O O . GLN A 1 87 ? -6.292 -3.518 12.573 1.00 82.25 87 GLN A O 1
ATOM 700 N N . THR A 1 88 ? -7.467 -4.825 13.962 1.00 80.88 88 THR A N 1
ATOM 701 C CA . THR A 1 88 ? -6.997 -6.093 13.391 1.00 80.88 88 THR A CA 1
ATOM 702 C C . THR A 1 88 ? -7.481 -6.255 11.951 1.00 80.88 88 THR A C 1
ATOM 704 O O . THR A 1 88 ? -6.687 -6.611 11.079 1.00 80.88 88 THR A O 1
ATOM 707 N N . VAL A 1 89 ? -8.752 -5.947 11.678 1.00 87.38 89 VAL A N 1
ATOM 708 C CA . VAL A 1 89 ? -9.324 -5.981 10.322 1.00 87.38 89 VAL A CA 1
ATOM 709 C C . VAL A 1 89 ? -8.617 -4.980 9.407 1.00 87.38 89 VAL A C 1
ATOM 711 O O . VAL A 1 89 ? -8.179 -5.350 8.318 1.00 87.38 89 VAL A O 1
ATOM 714 N N . ASN A 1 90 ? -8.425 -3.743 9.868 1.00 87.75 90 ASN A N 1
ATOM 715 C CA . ASN A 1 90 ? -7.738 -2.706 9.097 1.00 87.75 90 ASN A CA 1
ATOM 716 C C . ASN A 1 90 ? -6.288 -3.085 8.783 1.00 87.75 90 ASN A C 1
ATOM 718 O O . ASN A 1 90 ? -5.840 -2.926 7.650 1.00 87.75 90 ASN A O 1
ATOM 722 N N . ASN A 1 91 ? -5.555 -3.617 9.764 1.00 84.31 91 ASN A N 1
ATOM 723 C CA . ASN A 1 91 ? -4.178 -4.051 9.555 1.00 84.31 91 ASN A CA 1
ATOM 724 C C . ASN A 1 91 ? -4.092 -5.213 8.564 1.00 84.31 91 ASN A C 1
ATOM 726 O O . ASN A 1 91 ? -3.168 -5.250 7.762 1.00 84.31 91 ASN A O 1
ATOM 730 N N . ARG A 1 92 ? -5.055 -6.140 8.587 1.00 85.50 92 ARG A N 1
ATOM 731 C CA . ARG A 1 92 ? -5.119 -7.224 7.603 1.00 85.50 92 ARG A CA 1
ATOM 732 C C . ARG A 1 92 ? -5.287 -6.682 6.185 1.00 85.5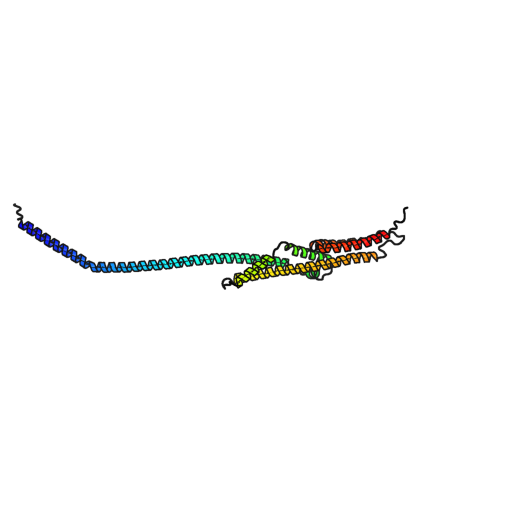0 92 ARG A C 1
ATOM 734 O O . ARG A 1 92 ? -4.513 -7.046 5.311 1.00 85.50 92 ARG A O 1
ATOM 741 N N . ALA A 1 93 ? -6.242 -5.773 5.988 1.00 88.19 93 ALA A N 1
ATOM 742 C CA . ALA A 1 93 ? -6.454 -5.130 4.695 1.00 88.19 93 ALA A CA 1
ATOM 743 C C . ALA A 1 93 ? -5.213 -4.342 4.237 1.00 88.19 93 ALA A C 1
ATOM 745 O O . ALA A 1 93 ? -4.860 -4.368 3.061 1.00 88.19 93 ALA A O 1
ATOM 746 N N . LEU A 1 94 ? -4.522 -3.676 5.168 1.00 86.75 94 LEU A N 1
ATOM 747 C CA . LEU A 1 94 ? -3.268 -2.987 4.878 1.00 86.75 94 LEU A CA 1
ATOM 748 C C . LEU A 1 94 ? -2.172 -3.958 4.416 1.00 86.75 94 LEU A C 1
ATOM 750 O O . LEU A 1 94 ? -1.521 -3.668 3.416 1.00 86.75 94 LEU A O 1
ATOM 754 N N . MET A 1 95 ? -1.978 -5.092 5.099 1.00 86.25 95 MET A N 1
ATOM 755 C CA . MET A 1 95 ? -1.011 -6.113 4.667 1.00 86.25 95 MET A CA 1
ATOM 756 C C . MET A 1 95 ? -1.339 -6.632 3.266 1.00 86.25 95 MET A C 1
ATOM 758 O O . MET A 1 95 ? -0.449 -6.699 2.425 1.00 86.25 95 MET A O 1
ATOM 762 N N . ASP A 1 96 ? -2.614 -6.902 2.970 1.00 88.38 96 ASP A N 1
ATOM 763 C CA . ASP A 1 96 ? -3.035 -7.356 1.639 1.00 88.38 96 ASP A CA 1
ATOM 764 C C . ASP A 1 96 ? -2.701 -6.324 0.542 1.00 88.38 96 ASP A C 1
ATOM 766 O O . ASP A 1 96 ? -2.295 -6.689 -0.565 1.00 88.38 96 ASP A O 1
ATOM 770 N N . GLU A 1 97 ? -2.850 -5.026 0.826 1.00 88.50 97 GLU A N 1
ATOM 771 C CA . GLU A 1 97 ? -2.447 -3.958 -0.099 1.00 88.50 97 GLU A CA 1
ATOM 772 C C . GLU A 1 97 ? -0.923 -3.841 -0.236 1.00 88.50 97 GLU A C 1
ATOM 774 O O . GLU A 1 97 ? -0.418 -3.674 -1.351 1.00 88.50 97 GLU A O 1
ATOM 779 N N . LEU A 1 98 ? -0.169 -3.978 0.860 1.00 86.94 98 LEU A N 1
ATOM 780 C CA . LEU A 1 98 ? 1.296 -3.988 0.819 1.00 86.94 98 LEU A CA 1
ATOM 781 C C . LEU A 1 98 ? 1.822 -5.173 -0.002 1.00 86.94 98 LEU A C 1
ATOM 783 O O . LEU A 1 98 ? 2.698 -4.984 -0.846 1.00 86.94 98 LEU A O 1
ATOM 787 N N . ASP A 1 99 ? 1.220 -6.352 0.133 1.00 89.06 99 ASP A N 1
ATOM 788 C CA . ASP A 1 99 ? 1.537 -7.539 -0.665 1.00 89.06 99 ASP A CA 1
ATOM 789 C C . ASP A 1 99 ? 1.285 -7.325 -2.162 1.00 89.06 99 ASP A C 1
ATOM 791 O O . ASP A 1 99 ? 2.096 -7.710 -3.014 1.00 89.06 99 ASP A O 1
ATOM 795 N N . LYS A 1 100 ? 0.166 -6.681 -2.520 1.00 88.44 100 LYS A N 1
ATOM 796 C CA . LYS A 1 100 ? -0.120 -6.311 -3.917 1.00 88.44 100 LYS A CA 1
ATOM 797 C C . LYS A 1 100 ? 0.935 -5.346 -4.456 1.00 88.44 100 LYS A C 1
ATOM 799 O O . LYS A 1 100 ? 1.367 -5.495 -5.602 1.00 88.44 100 LYS A O 1
ATOM 804 N N . LEU A 1 101 ? 1.367 -4.374 -3.653 1.00 87.19 101 LEU A N 1
ATOM 805 C CA . LEU A 1 101 ? 2.420 -3.431 -4.036 1.00 87.19 101 LEU A CA 1
ATOM 806 C C . LEU A 1 101 ? 3.776 -4.122 -4.204 1.00 87.19 101 LEU A C 1
ATOM 808 O O . LEU A 1 101 ? 4.459 -3.872 -5.198 1.00 87.19 101 LEU A O 1
ATOM 812 N N . LEU A 1 102 ? 4.141 -5.028 -3.297 1.00 89.00 102 LEU A N 1
ATOM 813 C CA . LEU A 1 102 ? 5.368 -5.822 -3.392 1.00 89.00 102 LEU A CA 1
ATOM 814 C C . LEU A 1 102 ? 5.397 -6.662 -4.670 1.00 89.00 102 LEU A C 1
ATOM 816 O O . LEU A 1 102 ? 6.392 -6.649 -5.395 1.00 89.00 102 LEU A O 1
ATOM 820 N N . LYS A 1 103 ? 4.284 -7.320 -5.011 1.00 89.00 103 LYS A N 1
ATOM 821 C CA . LYS A 1 103 ? 4.155 -8.080 -6.265 1.00 89.00 103 LYS A CA 1
ATOM 822 C C . LYS A 1 103 ? 4.338 -7.199 -7.500 1.00 89.00 103 LYS A C 1
ATOM 824 O O . LYS A 1 103 ? 4.987 -7.621 -8.449 1.00 89.00 103 LYS A O 1
ATOM 829 N N . ARG A 1 104 ? 3.808 -5.971 -7.487 1.00 87.38 104 ARG A N 1
ATOM 830 C CA . ARG A 1 104 ? 3.971 -5.004 -8.590 1.00 87.38 104 ARG A CA 1
ATOM 831 C C . ARG A 1 104 ? 5.401 -4.479 -8.727 1.00 87.38 104 ARG A C 1
ATOM 833 O O . ARG A 1 104 ? 5.805 -4.140 -9.835 1.00 87.38 104 ARG A O 1
ATOM 840 N N . LEU A 1 105 ? 6.135 -4.384 -7.620 1.00 88.44 105 LEU A N 1
ATOM 841 C CA . LEU A 1 105 ? 7.533 -3.945 -7.589 1.00 88.44 105 LEU A CA 1
ATOM 842 C C . LEU A 1 105 ? 8.526 -5.053 -7.947 1.00 88.44 105 LEU A C 1
ATOM 844 O O . LEU A 1 105 ? 9.669 -4.761 -8.298 1.00 88.44 105 LEU A O 1
ATOM 848 N N . SER A 1 106 ? 8.114 -6.314 -7.838 1.00 91.75 106 SER A N 1
ATOM 849 C CA . SER A 1 106 ? 8.957 -7.448 -8.189 1.00 91.75 106 SER A CA 1
ATOM 850 C C . SER A 1 106 ? 9.211 -7.481 -9.693 1.00 91.75 106 SER A C 1
ATOM 852 O O . SER A 1 106 ? 8.269 -7.492 -10.486 1.00 91.75 106 SER A O 1
ATOM 854 N N . VAL A 1 107 ? 10.487 -7.500 -10.084 1.00 93.75 107 VAL A N 1
ATOM 855 C CA . VAL A 1 107 ? 10.895 -7.583 -11.490 1.00 93.75 107 VAL A CA 1
ATOM 856 C C . VAL A 1 107 ? 10.505 -8.958 -12.042 1.00 93.75 107 VAL A C 1
ATOM 858 O O . VAL A 1 107 ? 10.977 -9.966 -11.515 1.00 93.75 107 VAL A O 1
ATOM 861 N N . PRO A 1 108 ? 9.674 -9.034 -13.099 1.00 94.56 108 PRO A N 1
ATOM 862 C CA . PRO A 1 108 ? 9.381 -10.291 -13.771 1.00 94.56 108 PRO A CA 1
ATOM 863 C C . PRO A 1 108 ? 10.664 -10.954 -14.272 1.00 94.56 108 PRO A C 1
ATOM 865 O O . PRO A 1 108 ? 11.494 -10.289 -14.888 1.00 94.56 108 PRO A O 1
ATOM 868 N N . GLU A 1 109 ? 10.787 -12.268 -14.079 1.00 93.31 109 GLU A N 1
ATOM 869 C CA . GLU A 1 109 ? 11.985 -13.049 -14.429 1.00 93.31 109 GLU A CA 1
ATOM 870 C C . GLU A 1 109 ? 12.435 -12.814 -15.879 1.00 93.31 109 GLU A C 1
ATOM 872 O O . GLU A 1 109 ? 13.605 -12.545 -16.138 1.00 93.31 109 GLU A O 1
ATOM 877 N N . LYS A 1 110 ? 11.477 -12.749 -16.815 1.00 94.00 110 LYS A N 1
ATOM 878 C CA . LYS A 1 110 ? 11.732 -12.466 -18.237 1.00 94.00 110 LYS A CA 1
ATOM 879 C C . LYS A 1 110 ? 12.427 -11.127 -18.529 1.00 94.00 110 LYS A C 1
ATOM 881 O O . LYS A 1 110 ? 12.937 -10.939 -19.630 1.00 94.00 110 LYS A O 1
ATOM 886 N N . TYR A 1 111 ? 12.405 -10.175 -17.596 1.00 95.19 111 TYR A N 1
ATOM 887 C CA . TYR A 1 111 ? 13.018 -8.856 -17.758 1.00 95.19 111 TYR A CA 1
ATOM 888 C C . TYR A 1 111 ? 14.328 -8.699 -16.986 1.00 95.19 111 TYR A C 1
ATOM 890 O O . TYR A 1 111 ? 15.024 -7.714 -17.227 1.00 95.19 111 TYR A O 1
ATOM 898 N N . VAL A 1 112 ? 14.679 -9.633 -16.093 1.00 93.12 112 VAL A N 1
ATOM 899 C CA . VAL A 1 112 ? 15.858 -9.522 -15.217 1.00 93.12 112 VAL A CA 1
ATOM 900 C C . VAL A 1 112 ? 17.119 -9.317 -16.047 1.00 93.12 112 VAL A C 1
ATOM 902 O O . VAL A 1 112 ? 17.729 -8.253 -15.951 1.00 93.12 112 VAL A O 1
ATOM 905 N N . ASP A 1 113 ? 17.430 -10.261 -16.938 1.00 92.81 113 ASP A N 1
ATOM 906 C CA . ASP A 1 113 ? 18.630 -10.203 -17.779 1.00 92.81 113 ASP A CA 1
ATOM 907 C C . ASP A 1 113 ? 18.656 -8.931 -18.624 1.00 92.81 113 ASP A C 1
ATOM 909 O O . ASP A 1 113 ? 19.651 -8.218 -18.682 1.00 92.81 113 ASP A O 1
ATOM 913 N N . CYS A 1 114 ? 17.526 -8.596 -19.244 1.00 93.62 114 CYS A N 1
ATOM 914 C CA . CYS A 1 114 ? 17.377 -7.429 -20.105 1.00 93.62 114 CYS A CA 1
ATOM 915 C C . CYS A 1 114 ? 17.692 -6.112 -19.367 1.00 93.62 114 CYS A C 1
ATOM 917 O O . CYS A 1 114 ? 18.385 -5.230 -19.891 1.00 93.62 114 CYS A O 1
ATOM 919 N N . LEU A 1 115 ? 17.200 -5.985 -18.133 1.00 93.75 115 LEU A N 1
ATOM 920 C CA . LEU A 1 115 ? 17.343 -4.787 -17.314 1.00 93.75 115 LEU A CA 1
ATOM 921 C C . LEU A 1 115 ? 18.726 -4.675 -16.655 1.00 93.75 115 LEU A C 1
ATOM 923 O O . LEU A 1 115 ? 19.194 -3.550 -16.446 1.00 93.75 115 LEU A O 1
ATOM 927 N N . THR A 1 116 ? 19.429 -5.785 -16.421 1.00 92.62 116 THR A N 1
ATOM 928 C CA . THR A 1 116 ? 20.762 -5.803 -15.794 1.00 92.62 116 THR A CA 1
ATOM 929 C C . THR A 1 116 ? 21.903 -5.775 -16.815 1.00 92.62 116 THR A C 1
ATOM 931 O O . THR A 1 116 ? 22.635 -4.785 -16.871 1.00 92.62 116 THR A O 1
ATOM 934 N N . GLU A 1 117 ? 22.028 -6.801 -17.659 1.00 91.38 117 GLU A N 1
ATOM 935 C CA . GLU A 1 117 ? 23.215 -7.059 -18.499 1.00 91.38 117 GLU A CA 1
ATOM 936 C C . GLU A 1 117 ? 22.895 -7.360 -19.973 1.00 91.38 117 GLU A C 1
ATOM 938 O O . GLU A 1 117 ? 23.792 -7.517 -20.798 1.00 91.38 117 GLU A O 1
ATOM 943 N N . GLY A 1 118 ? 21.617 -7.389 -20.338 1.00 89.50 118 GLY A N 1
ATOM 944 C CA . GLY A 1 118 ? 21.156 -7.808 -21.654 1.00 89.50 118 GLY A CA 1
ATOM 945 C C . GLY A 1 118 ? 21.632 -6.909 -22.793 1.00 89.50 118 GLY A C 1
ATOM 946 O O . GLY A 1 118 ? 21.868 -5.707 -22.629 1.00 89.50 118 GLY A O 1
ATOM 947 N N . SER A 1 119 ? 21.739 -7.512 -23.977 1.00 93.00 119 SER A N 1
ATOM 948 C CA . SER A 1 119 ? 22.114 -6.828 -25.214 1.00 93.00 119 SER A CA 1
ATOM 949 C C . SER A 1 119 ? 20.988 -5.936 -25.742 1.00 93.00 119 SER A C 1
ATOM 951 O O . SER A 1 119 ? 19.807 -6.268 -25.649 1.00 93.00 119 SER A O 1
ATOM 953 N N . PHE A 1 120 ? 21.370 -4.832 -26.385 1.00 95.31 120 PHE A N 1
ATOM 954 C CA . PHE A 1 120 ? 20.473 -3.945 -27.136 1.00 95.31 120 PHE A CA 1
ATOM 955 C C . PHE A 1 120 ? 20.507 -4.215 -28.651 1.00 95.31 120 PHE A C 1
ATOM 957 O O . PHE A 1 120 ? 20.080 -3.387 -29.455 1.00 95.31 120 PHE A O 1
ATOM 964 N N . GLY A 1 121 ? 21.013 -5.380 -29.064 1.00 92.38 121 GLY A N 1
ATOM 965 C CA . GLY A 1 121 ? 20.919 -5.834 -30.449 1.00 92.38 121 GLY A CA 1
ATOM 966 C C . GLY A 1 121 ? 19.468 -5.938 -30.934 1.00 92.38 121 GLY A C 1
ATOM 967 O O . GLY A 1 121 ? 18.528 -6.052 -30.146 1.00 92.38 121 GLY A O 1
ATOM 968 N N . GLU A 1 122 ? 19.285 -5.914 -32.253 1.00 91.31 122 GLU A N 1
ATOM 969 C CA . GLU A 1 122 ? 17.963 -5.889 -32.900 1.00 91.31 122 GLU A CA 1
ATOM 970 C C . GLU A 1 122 ? 17.061 -7.055 -32.467 1.00 91.31 122 GLU A C 1
ATOM 972 O O . GLU A 1 122 ? 15.869 -6.858 -32.239 1.00 91.31 122 GLU A O 1
ATOM 977 N N . THR A 1 123 ? 17.637 -8.242 -32.264 1.00 93.00 123 THR A N 1
ATOM 978 C CA . THR A 1 123 ? 16.930 -9.457 -31.825 1.00 93.00 123 THR A CA 1
ATOM 979 C C . THR A 1 123 ? 16.313 -9.335 -30.431 1.00 93.00 123 THR A C 1
ATOM 981 O O . THR A 1 123 ? 15.281 -9.943 -30.164 1.00 93.00 123 THR A O 1
ATOM 984 N N . HIS A 1 124 ? 16.904 -8.528 -29.548 1.00 92.31 124 HIS A N 1
ATOM 985 C CA . HIS A 1 124 ? 16.438 -8.332 -28.172 1.00 92.31 124 HIS A CA 1
ATOM 986 C C . HIS A 1 124 ? 15.638 -7.035 -28.002 1.00 92.31 124 HIS A C 1
ATOM 988 O O . HIS A 1 124 ? 15.186 -6.722 -26.900 1.00 92.31 124 HIS A O 1
ATOM 994 N N . MET A 1 125 ? 15.459 -6.247 -29.066 1.00 94.25 125 MET A N 1
ATOM 995 C CA . MET A 1 125 ? 14.871 -4.911 -28.966 1.00 94.25 125 MET A CA 1
ATOM 996 C C . MET A 1 125 ? 13.426 -4.931 -28.475 1.00 94.25 125 MET A C 1
ATOM 998 O O . MET A 1 125 ? 13.043 -4.093 -27.664 1.00 94.25 125 MET A O 1
ATOM 1002 N N . PHE A 1 126 ? 12.645 -5.918 -28.910 1.00 93.81 126 PHE A N 1
ATOM 1003 C CA . PHE A 1 126 ? 11.270 -6.093 -28.452 1.00 93.81 126 PHE A CA 1
ATOM 1004 C C . PHE A 1 126 ? 11.193 -6.273 -26.925 1.00 93.81 126 PHE A C 1
ATOM 1006 O O . PHE A 1 126 ? 10.472 -5.532 -26.261 1.00 93.81 126 PHE A O 1
ATOM 1013 N N . LEU A 1 127 ? 12.010 -7.171 -26.360 1.00 95.06 127 LEU A N 1
ATOM 1014 C CA . LEU A 1 127 ? 12.079 -7.390 -24.909 1.00 95.06 127 LEU A CA 1
ATOM 1015 C C . LEU A 1 127 ? 12.602 -6.160 -24.159 1.00 95.06 127 LEU A C 1
ATOM 1017 O O . LEU A 1 127 ? 12.057 -5.817 -23.115 1.00 95.06 127 LEU A O 1
ATOM 1021 N N . ASN A 1 128 ? 13.597 -5.453 -24.704 1.00 95.50 128 ASN A N 1
ATOM 1022 C CA . ASN A 1 128 ? 14.092 -4.200 -24.119 1.00 95.50 128 ASN A CA 1
ATOM 1023 C C . ASN A 1 128 ? 13.005 -3.119 -24.050 1.00 95.50 128 ASN A C 1
ATOM 1025 O O . ASN A 1 128 ? 12.954 -2.362 -23.081 1.00 95.50 128 ASN A O 1
ATOM 1029 N N . ILE A 1 129 ? 12.137 -3.040 -25.062 1.00 95.38 129 ILE A N 1
ATOM 1030 C CA . ILE A 1 129 ? 11.004 -2.110 -25.077 1.00 95.38 129 ILE A CA 1
ATOM 1031 C C . ILE A 1 129 ? 9.985 -2.502 -24.003 1.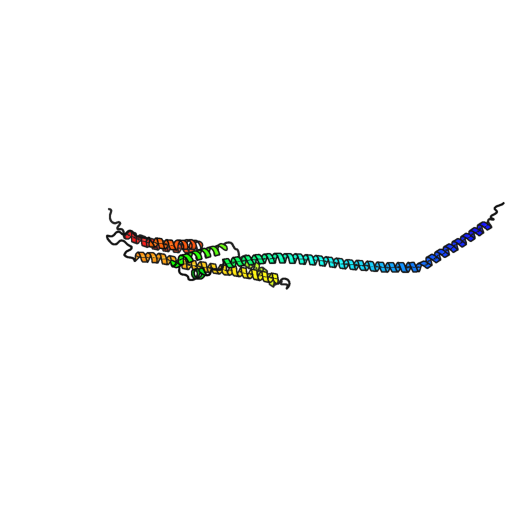00 95.38 129 ILE A C 1
ATOM 1033 O O . ILE A 1 129 ? 9.637 -1.649 -23.189 1.00 95.38 129 ILE A O 1
ATOM 1037 N N . GLU A 1 130 ? 9.568 -3.773 -23.949 1.00 95.69 130 GLU A N 1
ATOM 1038 C CA . GLU A 1 130 ? 8.623 -4.254 -22.928 1.00 95.69 130 GLU A CA 1
ATOM 1039 C C . GLU A 1 130 ? 9.159 -4.055 -21.503 1.00 95.69 130 GLU A C 1
ATOM 1041 O O . GLU A 1 130 ? 8.436 -3.595 -20.620 1.00 95.69 130 GLU A O 1
ATOM 1046 N N . ALA A 1 131 ? 10.438 -4.358 -21.276 1.00 96.00 131 ALA A N 1
ATOM 1047 C CA . ALA A 1 131 ? 11.081 -4.200 -19.979 1.00 96.00 131 ALA A CA 1
ATOM 1048 C C . ALA A 1 131 ? 11.167 -2.721 -19.560 1.00 96.00 131 ALA A C 1
ATOM 1050 O O . ALA A 1 131 ? 10.906 -2.384 -18.405 1.00 96.00 131 ALA A O 1
ATOM 1051 N N . CYS A 1 132 ? 11.480 -1.822 -20.500 1.00 95.06 132 CYS A N 1
ATOM 1052 C CA . CYS A 1 132 ? 11.522 -0.377 -20.262 1.00 95.06 132 CYS A CA 1
ATOM 1053 C C . CYS A 1 132 ? 10.126 0.200 -19.978 1.00 95.06 132 CYS A C 1
ATOM 1055 O O . CYS A 1 132 ? 9.965 1.043 -19.091 1.00 95.06 132 CYS A O 1
ATOM 1057 N N . GLU A 1 133 ? 9.105 -0.269 -20.697 1.00 93.81 133 GLU A N 1
ATOM 1058 C CA . GLU A 1 133 ? 7.709 0.099 -20.464 1.00 93.81 133 GLU A CA 1
ATOM 1059 C C . GLU A 1 133 ? 7.245 -0.366 -19.081 1.00 93.81 133 GLU A C 1
ATOM 1061 O O . GLU A 1 133 ? 6.746 0.446 -18.297 1.00 93.81 133 GLU A O 1
ATOM 1066 N N . TRP A 1 134 ? 7.501 -1.634 -18.745 1.00 94.75 134 TRP A N 1
ATOM 1067 C CA . TRP A 1 134 ? 7.199 -2.193 -17.431 1.00 94.75 134 TRP A CA 1
ATOM 1068 C C . TRP A 1 134 ? 7.883 -1.402 -16.316 1.00 94.75 134 TRP A C 1
ATOM 1070 O O . TRP A 1 134 ? 7.215 -0.988 -15.373 1.00 94.75 134 TRP A O 1
ATOM 1080 N N . LEU A 1 135 ? 9.183 -1.119 -16.444 1.00 94.12 135 LEU A N 1
ATOM 1081 C CA . LEU A 1 135 ? 9.944 -0.374 -15.439 1.00 94.12 135 LEU A CA 1
ATOM 1082 C C . LEU A 1 135 ? 9.412 1.053 -15.267 1.00 94.12 135 LEU A C 1
ATOM 1084 O O . LEU A 1 135 ? 9.324 1.562 -14.149 1.00 94.12 135 LEU A O 1
ATOM 1088 N N . THR A 1 136 ? 9.010 1.694 -16.365 1.00 91.56 136 THR A N 1
ATOM 1089 C CA . THR A 1 136 ? 8.410 3.032 -16.325 1.00 91.56 136 THR A CA 1
ATOM 1090 C C . THR A 1 136 ? 7.066 3.008 -15.593 1.00 91.56 136 THR A C 1
ATOM 1092 O O . THR A 1 136 ? 6.830 3.868 -14.743 1.00 91.56 136 THR A O 1
ATOM 1095 N N . GLY A 1 137 ? 6.207 2.024 -15.883 1.00 91.00 137 GLY A N 1
ATOM 1096 C CA . GLY A 1 137 ? 4.913 1.848 -15.216 1.00 91.00 137 GLY A CA 1
ATOM 1097 C C . GLY A 1 137 ? 5.047 1.463 -13.741 1.00 91.00 137 GLY A C 1
ATOM 1098 O O . GLY A 1 137 ? 4.340 2.010 -12.892 1.00 91.00 137 GLY A O 1
ATOM 1099 N N . ALA A 1 138 ? 5.997 0.581 -13.422 1.00 90.75 138 ALA A N 1
ATOM 1100 C CA . ALA A 1 138 ? 6.325 0.184 -12.058 1.00 90.75 138 ALA A CA 1
ATOM 1101 C C . ALA A 1 138 ? 6.775 1.390 -11.227 1.00 90.75 138 ALA A C 1
ATOM 1103 O O . ALA A 1 138 ? 6.346 1.520 -10.090 1.00 90.75 138 ALA A O 1
ATOM 1104 N N . LEU A 1 139 ? 7.563 2.310 -11.796 1.00 87.88 139 LEU A N 1
ATOM 1105 C CA . LEU A 1 139 ? 8.010 3.524 -11.106 1.00 87.88 139 LEU A CA 1
ATOM 1106 C C . LEU A 1 139 ? 6.937 4.624 -11.029 1.00 87.88 139 LEU A C 1
ATOM 1108 O O . LEU A 1 139 ? 6.803 5.250 -9.979 1.00 87.88 139 LEU A O 1
ATOM 1112 N N . HIS A 1 140 ? 6.150 4.841 -12.091 1.00 84.38 140 HIS A N 1
ATOM 1113 C CA . HIS A 1 140 ? 5.041 5.813 -12.084 1.00 84.38 140 HIS A CA 1
ATOM 1114 C C . HIS A 1 140 ? 3.956 5.447 -11.072 1.00 84.38 140 HIS A C 1
ATOM 1116 O O . HIS A 1 140 ? 3.375 6.334 -10.457 1.00 84.38 140 HIS A O 1
ATOM 1122 N N . GLY A 1 141 ? 3.719 4.152 -10.836 1.00 75.38 141 GLY A N 1
ATOM 1123 C CA . GLY A 1 141 ? 2.793 3.696 -9.797 1.00 75.38 141 GLY A CA 1
ATOM 1124 C C . GLY A 1 141 ? 3.129 4.194 -8.384 1.00 75.38 141 GLY A C 1
ATOM 1125 O O . GLY A 1 141 ? 2.275 4.104 -7.508 1.00 75.38 141 GLY A O 1
ATOM 1126 N N . PHE A 1 142 ? 4.338 4.729 -8.171 1.00 74.12 142 PHE A N 1
ATOM 1127 C CA . PHE A 1 142 ? 4.803 5.299 -6.905 1.00 74.12 142 PHE A CA 1
ATOM 1128 C C . PHE A 1 142 ? 5.014 6.818 -6.953 1.00 74.12 142 PHE A C 1
ATOM 1130 O O . PHE A 1 142 ? 5.348 7.405 -5.920 1.00 74.12 142 PHE A O 1
ATOM 1137 N N . GLU A 1 143 ? 4.842 7.476 -8.104 1.00 67.00 143 GLU A N 1
ATOM 1138 C CA . GLU A 1 143 ? 4.864 8.940 -8.170 1.00 67.00 143 GLU A CA 1
ATOM 1139 C C . GLU A 1 143 ? 3.648 9.486 -7.407 1.00 67.00 143 GLU A C 1
ATOM 1141 O O . GLU A 1 143 ? 2.514 9.410 -7.865 1.00 67.00 143 GLU A O 1
ATOM 1146 N N . GLY A 1 144 ? 3.889 9.986 -6.190 1.00 63.28 144 GLY A N 1
ATOM 1147 C CA . GLY A 1 144 ? 2.859 10.506 -5.282 1.00 63.28 144 GLY A CA 1
ATOM 1148 C C . GLY A 1 144 ? 2.696 9.723 -3.975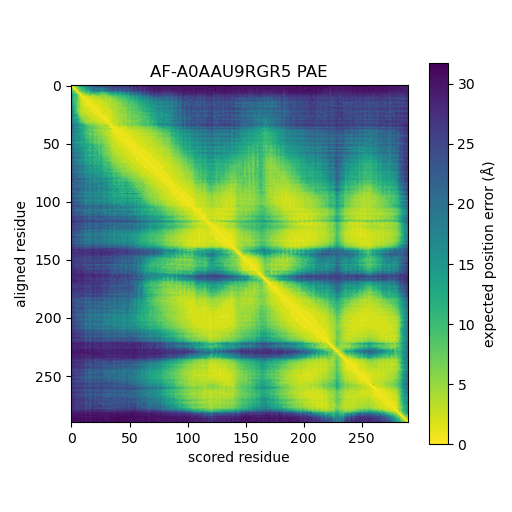 1.00 63.28 144 GLY A C 1
ATOM 1149 O O . GLY A 1 144 ? 2.096 10.241 -3.035 1.00 63.28 144 GLY A O 1
ATOM 1150 N N . MET A 1 145 ? 3.273 8.521 -3.850 1.00 69.00 145 MET A N 1
ATOM 1151 C CA . MET A 1 145 ? 3.263 7.789 -2.579 1.00 69.00 145 MET A CA 1
ATOM 1152 C C . MET A 1 145 ? 4.326 8.339 -1.622 1.00 69.00 145 MET A C 1
ATOM 1154 O O . MET A 1 145 ? 5.527 8.135 -1.809 1.00 69.00 145 MET A O 1
ATOM 1158 N N . ASN A 1 146 ? 3.884 9.001 -0.552 1.00 67.19 146 ASN A N 1
ATOM 1159 C CA . ASN A 1 146 ? 4.753 9.519 0.504 1.00 67.19 146 ASN A CA 1
ATOM 1160 C C . ASN A 1 146 ? 5.079 8.420 1.539 1.00 67.19 146 ASN A C 1
ATOM 1162 O O . ASN A 1 146 ? 4.609 8.444 2.677 1.00 67.19 146 ASN A O 1
ATOM 1166 N N . VAL A 1 147 ? 5.835 7.401 1.112 1.00 71.00 147 VAL A N 1
ATOM 1167 C CA . VAL A 1 147 ? 6.162 6.212 1.930 1.00 71.00 147 VAL A CA 1
ATOM 1168 C C . VAL A 1 147 ? 7.069 6.563 3.116 1.00 71.00 147 VAL A C 1
ATOM 1170 O O . VAL A 1 147 ? 6.984 5.929 4.166 1.00 71.00 147 VAL A O 1
ATOM 1173 N N . ASP A 1 148 ? 7.908 7.594 2.987 1.00 73.25 148 ASP A N 1
ATOM 1174 C CA . ASP A 1 148 ? 8.922 7.931 3.991 1.00 73.25 148 ASP A CA 1
ATOM 1175 C C . ASP A 1 148 ? 8.333 8.417 5.336 1.00 73.25 148 ASP A C 1
ATOM 1177 O O . ASP A 1 148 ? 8.714 7.858 6.370 1.00 73.25 148 ASP A O 1
ATOM 1181 N N . PRO A 1 149 ? 7.367 9.359 5.382 1.00 80.06 149 PRO A N 1
ATOM 1182 C CA . PRO A 1 149 ? 6.692 9.727 6.629 1.00 80.06 149 PRO A CA 1
ATOM 1183 C C . PRO A 1 149 ? 5.850 8.592 7.214 1.00 80.06 149 PRO A C 1
ATOM 1185 O O . PRO A 1 149 ? 5.811 8.425 8.429 1.00 80.06 149 PRO A O 1
ATOM 1188 N N . CYS A 1 150 ? 5.212 7.775 6.369 1.00 74.94 150 CYS A N 1
ATOM 1189 C CA . CYS A 1 150 ? 4.445 6.614 6.826 1.00 74.94 150 CYS A CA 1
ATOM 1190 C C . CYS A 1 150 ? 5.350 5.601 7.550 1.00 74.94 150 CYS A C 1
ATOM 1192 O O . CYS A 1 150 ? 5.047 5.171 8.663 1.00 74.94 150 CYS A O 1
ATOM 1194 N N . TYR A 1 151 ? 6.513 5.303 6.968 1.00 76.31 151 TYR A N 1
ATOM 1195 C CA . TYR A 1 151 ? 7.525 4.438 7.568 1.00 76.31 151 TYR A CA 1
ATOM 1196 C C . TYR A 1 151 ? 8.064 4.998 8.891 1.00 76.31 151 TYR A C 1
ATOM 1198 O O . TYR A 1 151 ? 8.188 4.262 9.870 1.00 76.31 151 TYR A O 1
ATOM 1206 N N . ALA A 1 152 ? 8.346 6.304 8.946 1.00 80.50 152 ALA A N 1
ATOM 1207 C CA . ALA A 1 152 ? 8.801 6.966 10.167 1.00 80.50 152 ALA A CA 1
ATOM 1208 C C . ALA A 1 152 ? 7.751 6.903 11.290 1.00 80.50 152 ALA A C 1
ATOM 1210 O O . ALA A 1 152 ? 8.100 6.592 12.428 1.00 80.50 152 ALA A O 1
ATOM 1211 N N . ASN A 1 153 ? 6.474 7.117 10.964 1.00 79.56 153 ASN A N 1
ATOM 1212 C CA . ASN A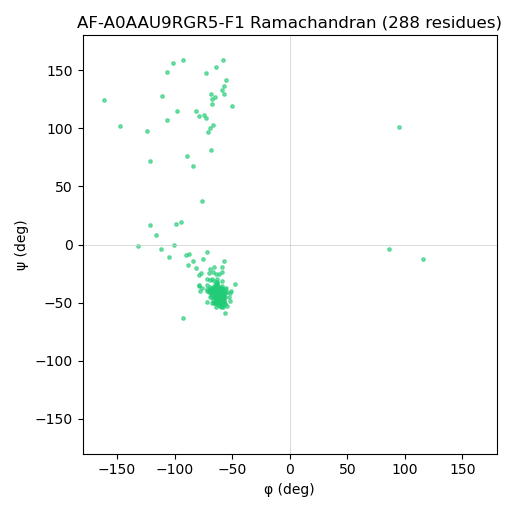 1 153 ? 5.374 7.063 11.927 1.00 79.56 153 ASN A CA 1
ATOM 1213 C C . ASN A 1 153 ? 5.187 5.658 12.509 1.00 79.56 153 ASN A C 1
ATOM 1215 O O . ASN A 1 153 ? 5.084 5.508 13.725 1.00 79.56 153 ASN A O 1
ATOM 1219 N N . ILE A 1 154 ? 5.192 4.618 11.667 1.00 77.25 154 ILE A N 1
ATOM 1220 C CA . ILE A 1 154 ? 5.069 3.228 12.136 1.00 77.25 154 ILE A CA 1
ATOM 1221 C C . ILE A 1 154 ? 6.272 2.847 13.004 1.00 77.25 154 ILE A C 1
ATOM 1223 O O . ILE A 1 154 ? 6.101 2.223 14.050 1.00 77.25 154 ILE A O 1
ATOM 1227 N N . ARG A 1 155 ? 7.485 3.268 12.623 1.00 80.81 155 ARG A N 1
ATOM 1228 C CA . ARG A 1 155 ? 8.696 3.042 13.423 1.00 80.81 155 ARG A CA 1
ATOM 1229 C C . ARG A 1 155 ? 8.622 3.725 14.788 1.00 80.81 155 ARG A C 1
ATOM 1231 O O . ARG A 1 155 ? 8.968 3.109 15.790 1.00 80.81 155 ARG A O 1
ATOM 1238 N N . ALA A 1 156 ? 8.170 4.977 14.833 1.00 81.12 156 ALA A N 1
ATOM 1239 C CA . ALA A 1 156 ? 7.996 5.714 16.081 1.00 81.12 156 ALA A CA 1
ATOM 1240 C C . ALA A 1 156 ? 6.953 5.043 16.985 1.00 81.12 156 ALA A C 1
ATOM 1242 O O . ALA A 1 156 ? 7.206 4.849 18.170 1.00 81.12 156 ALA A O 1
ATOM 1243 N N . HIS A 1 157 ? 5.829 4.607 16.411 1.00 75.31 157 HIS A N 1
ATOM 1244 C CA . HIS A 1 157 ? 4.789 3.890 17.143 1.00 75.31 157 HIS A CA 1
ATOM 1245 C C . HIS A 1 157 ? 5.282 2.537 17.684 1.00 75.31 157 HIS A C 1
ATOM 1247 O O . HIS A 1 157 ? 4.958 2.180 18.812 1.00 75.31 157 HIS A O 1
ATOM 1253 N N . LEU A 1 158 ? 6.101 1.801 16.920 1.00 75.81 158 LEU A N 1
ATOM 1254 C CA . LEU A 1 158 ? 6.759 0.573 17.388 1.00 75.81 158 LEU A CA 1
ATOM 1255 C C . LEU A 1 158 ? 7.718 0.839 18.556 1.00 75.81 158 LEU A C 1
ATOM 1257 O O . LEU A 1 158 ? 7.696 0.094 19.533 1.00 75.81 158 LEU A O 1
ATOM 1261 N N . ASN A 1 159 ? 8.521 1.904 18.480 1.00 78.19 159 ASN A N 1
ATOM 1262 C CA . ASN A 1 159 ? 9.438 2.287 19.557 1.00 78.19 159 ASN A CA 1
ATOM 1263 C C . ASN A 1 159 ? 8.681 2.673 20.836 1.00 78.19 159 ASN A C 1
ATOM 1265 O O . ASN A 1 159 ? 8.982 2.146 21.901 1.00 78.19 159 ASN A O 1
ATOM 1269 N N . GLN A 1 160 ? 7.647 3.512 20.717 1.00 75.56 160 GLN A N 1
ATOM 1270 C CA . GLN A 1 160 ? 6.796 3.903 21.845 1.00 75.56 160 GLN A CA 1
ATOM 1271 C C . GLN A 1 160 ? 6.131 2.687 22.510 1.00 75.56 160 GLN A C 1
ATOM 1273 O O . GLN A 1 160 ? 5.962 2.634 23.726 1.00 75.56 160 GLN A O 1
ATOM 1278 N N . TRP A 1 161 ? 5.765 1.681 21.715 1.00 69.62 161 TRP A N 1
ATOM 1279 C CA . TRP A 1 161 ? 5.186 0.442 22.220 1.00 69.62 161 TRP A CA 1
ATOM 1280 C C . TRP A 1 161 ? 6.168 -0.430 22.993 1.00 69.62 161 TRP A C 1
ATOM 1282 O O . TRP A 1 161 ? 5.782 -0.997 24.012 1.00 69.62 161 TRP A O 1
ATOM 1292 N N . LEU A 1 162 ? 7.417 -0.536 22.528 1.00 70.81 162 LEU A N 1
ATOM 1293 C CA . LEU A 1 162 ? 8.467 -1.287 23.224 1.00 70.81 162 LEU A CA 1
ATOM 1294 C C . LEU A 1 162 ? 8.703 -0.749 24.642 1.00 70.81 162 LEU A C 1
ATOM 1296 O O . LEU A 1 162 ? 9.000 -1.527 25.543 1.00 70.81 162 LEU A O 1
ATOM 1300 N N . GLU A 1 163 ? 8.511 0.554 24.847 1.00 69.69 163 GLU A N 1
ATOM 1301 C CA . GLU A 1 163 ? 8.653 1.218 26.146 1.00 69.69 163 GLU A CA 1
ATOM 1302 C C . GLU A 1 163 ? 7.455 0.983 27.091 1.00 69.69 163 GLU A C 1
ATOM 1304 O O . GLU A 1 163 ? 7.616 1.051 28.307 1.00 69.69 163 GLU A O 1
ATOM 1309 N N . CYS A 1 164 ? 6.262 0.675 26.562 1.00 63.25 164 CYS A N 1
ATOM 1310 C CA . CYS A 1 164 ? 5.002 0.606 27.325 1.00 63.25 164 CYS A CA 1
ATOM 1311 C C . CYS A 1 164 ? 4.351 -0.798 27.368 1.00 63.25 164 CYS A C 1
ATOM 1313 O O . CYS A 1 164 ? 3.197 -0.930 27.785 1.00 63.25 164 CYS A O 1
ATOM 1315 N N . ALA A 1 165 ? 5.024 -1.845 26.879 1.00 59.06 165 ALA A N 1
ATOM 1316 C CA . ALA A 1 165 ? 4.365 -3.099 26.509 1.00 59.06 165 ALA A CA 1
ATOM 1317 C C . ALA A 1 165 ? 3.795 -3.911 27.694 1.00 59.06 165 ALA A C 1
ATOM 1319 O O . ALA A 1 165 ? 4.508 -4.273 28.629 1.00 59.06 165 ALA A O 1
ATOM 1320 N N . SER A 1 166 ? 2.517 -4.308 27.583 1.00 61.16 166 SER A N 1
ATOM 1321 C CA . SER A 1 166 ? 1.879 -5.329 28.432 1.00 61.16 166 SER A CA 1
ATOM 1322 C C . SER A 1 166 ? 1.672 -6.655 27.664 1.00 61.16 166 SER A C 1
ATOM 1324 O O . SER A 1 166 ? 1.383 -6.624 26.462 1.00 61.16 166 SER A O 1
ATOM 1326 N N . PRO A 1 167 ? 1.725 -7.838 28.318 1.00 59.88 167 PRO A N 1
ATOM 1327 C CA . PRO A 1 167 ? 1.564 -9.140 27.646 1.00 59.88 167 PRO A CA 1
ATOM 1328 C C . PRO A 1 167 ? 0.227 -9.328 26.90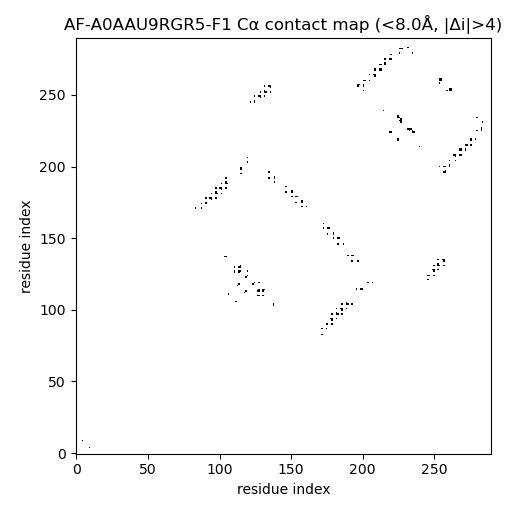7 1.00 59.88 167 PRO A C 1
ATOM 1330 O O . PRO A 1 167 ? 0.133 -10.112 25.964 1.00 59.88 167 PRO A O 1
ATOM 1333 N N . LYS A 1 168 ? -0.822 -8.593 27.304 1.00 59.44 168 LYS A N 1
ATOM 1334 C CA . LYS A 1 168 ? -2.193 -8.750 26.784 1.00 59.44 168 LYS A CA 1
ATOM 1335 C C . LYS A 1 168 ? -2.381 -8.252 25.345 1.00 59.44 168 LYS A C 1
ATOM 1337 O O . LYS A 1 168 ? -3.453 -8.444 24.779 1.00 59.44 168 LYS A O 1
ATOM 1342 N N . GLN A 1 169 ? -1.375 -7.619 24.744 1.00 65.94 169 GLN A N 1
ATOM 1343 C CA . GLN A 1 169 ? -1.488 -6.990 23.423 1.00 65.94 169 GLN A CA 1
ATOM 1344 C C . GLN A 1 169 ? -0.501 -7.549 22.381 1.00 65.94 169 GLN A C 1
ATOM 1346 O O . GLN A 1 169 ? -0.308 -6.971 21.312 1.00 65.94 169 GLN A O 1
ATOM 1351 N N . TYR A 1 170 ? 0.076 -8.722 22.651 1.00 69.00 170 TYR A N 1
ATOM 1352 C CA . TYR A 1 170 ? 1.049 -9.391 21.782 1.00 69.00 170 TYR A CA 1
ATOM 1353 C C . TYR A 1 170 ? 0.589 -9.529 20.316 1.00 69.00 170 TYR A C 1
ATOM 1355 O O . TYR A 1 170 ? 1.357 -9.277 19.392 1.00 69.00 170 TYR A O 1
ATOM 1363 N N . ARG A 1 171 ? -0.694 -9.840 20.080 1.00 67.69 171 ARG A N 1
ATOM 1364 C CA . ARG A 1 171 ? -1.256 -9.962 18.720 1.00 67.69 171 ARG A CA 1
ATOM 1365 C C . ARG A 1 171 ? -1.150 -8.655 17.921 1.00 67.69 171 ARG A C 1
ATOM 1367 O O . ARG A 1 171 ? -0.839 -8.676 16.733 1.00 67.69 171 ARG A O 1
ATOM 1374 N N . GLN A 1 172 ? -1.388 -7.522 18.577 1.00 71.50 172 GLN A N 1
ATOM 1375 C CA . GLN A 1 172 ? -1.320 -6.198 17.961 1.00 71.50 172 GLN A CA 1
ATOM 1376 C C . GLN A 1 172 ? 0.128 -5.801 17.660 1.00 71.50 172 GLN A C 1
ATOM 1378 O O . GLN A 1 172 ? 0.410 -5.266 16.591 1.00 71.50 172 GLN A O 1
ATOM 1383 N N . PHE A 1 173 ? 1.049 -6.154 18.558 1.00 75.06 173 PHE A N 1
ATOM 1384 C CA . PHE A 1 173 ? 2.485 -5.988 18.355 1.00 75.06 173 PHE A CA 1
ATOM 1385 C C . PHE A 1 173 ? 2.995 -6.776 17.141 1.00 75.06 173 PHE A C 1
ATOM 1387 O O . PHE A 1 173 ? 3.620 -6.189 16.258 1.00 75.06 173 PHE A O 1
ATOM 1394 N N . CYS A 1 174 ? 2.658 -8.067 17.036 1.00 76.75 174 CYS A N 1
ATOM 1395 C CA . CYS A 1 174 ? 3.014 -8.883 15.871 1.00 76.75 174 CYS A CA 1
ATOM 1396 C C . CYS A 1 174 ? 2.496 -8.268 14.562 1.00 76.75 174 CYS A C 1
ATOM 1398 O O . CYS A 1 174 ? 3.223 -8.224 13.574 1.00 76.75 174 CYS A O 1
ATOM 1400 N N . SER A 1 175 ? 1.268 -7.740 14.567 1.00 75.12 175 SER A N 1
ATOM 1401 C CA . SER A 1 175 ? 0.683 -7.075 13.399 1.00 75.12 175 SER A CA 1
ATOM 1402 C C . SER A 1 175 ? 1.402 -5.770 13.031 1.00 75.12 175 SER A C 1
ATOM 1404 O O . SER A 1 175 ? 1.658 -5.531 11.853 1.00 75.12 175 SER A O 1
ATOM 1406 N N . CYS A 1 176 ? 1.780 -4.939 14.007 1.00 75.00 176 CYS A N 1
ATOM 1407 C CA . CYS A 1 176 ? 2.564 -3.728 13.745 1.00 75.00 176 CYS A CA 1
ATOM 1408 C C . CYS A 1 176 ? 3.961 -4.044 13.190 1.00 75.00 176 CYS A C 1
ATOM 1410 O O . CYS A 1 176 ? 4.427 -3.340 12.294 1.00 75.00 176 CYS A O 1
ATOM 1412 N N . ILE A 1 177 ? 4.615 -5.096 13.692 1.00 81.25 177 ILE A N 1
ATOM 1413 C CA . ILE A 1 177 ? 5.907 -5.557 13.168 1.00 81.25 177 ILE A CA 1
ATOM 1414 C C . ILE A 1 177 ? 5.776 -6.030 11.722 1.00 81.25 177 ILE A C 1
ATOM 1416 O O . ILE A 1 177 ? 6.605 -5.647 10.899 1.00 81.25 177 ILE A O 1
ATOM 1420 N N . ALA A 1 178 ? 4.748 -6.823 11.408 1.00 80.69 178 ALA A N 1
ATOM 1421 C CA . ALA A 1 178 ? 4.507 -7.300 10.048 1.00 80.69 178 ALA A CA 1
ATOM 1422 C C . ALA A 1 178 ? 4.328 -6.124 9.072 1.00 80.69 178 ALA A C 1
ATOM 1424 O O . ALA A 1 178 ? 5.108 -5.986 8.132 1.00 80.69 178 ALA A O 1
ATOM 1425 N N . ASN A 1 179 ? 3.424 -5.186 9.389 1.00 80.56 179 ASN A N 1
ATOM 1426 C CA . ASN A 1 179 ? 3.197 -3.977 8.586 1.00 80.56 179 ASN A CA 1
ATOM 1427 C C . ASN A 1 179 ? 4.484 -3.167 8.356 1.00 80.56 179 ASN A C 1
ATOM 1429 O O . ASN A 1 179 ? 4.718 -2.641 7.268 1.00 80.56 179 ASN A O 1
ATOM 1433 N N . TYR A 1 180 ? 5.318 -3.038 9.391 1.00 82.31 180 TYR A N 1
ATOM 1434 C CA . TYR A 1 180 ? 6.601 -2.351 9.280 1.00 82.31 180 TYR A CA 1
ATOM 1435 C C . TYR A 1 180 ? 7.577 -3.089 8.359 1.00 82.31 180 TYR A C 1
ATOM 1437 O O . TYR A 1 180 ? 8.244 -2.446 7.547 1.00 82.31 180 TYR A O 1
ATOM 1445 N N . GLY A 1 181 ? 7.653 -4.418 8.471 1.00 83.88 181 GLY A N 1
ATOM 1446 C CA . GLY A 1 181 ? 8.473 -5.266 7.609 1.00 83.88 181 GLY A CA 1
ATOM 1447 C C . GLY A 1 181 ? 8.096 -5.128 6.136 1.00 83.88 181 GLY A C 1
ATOM 1448 O O . GLY A 1 181 ? 8.964 -4.850 5.307 1.00 83.88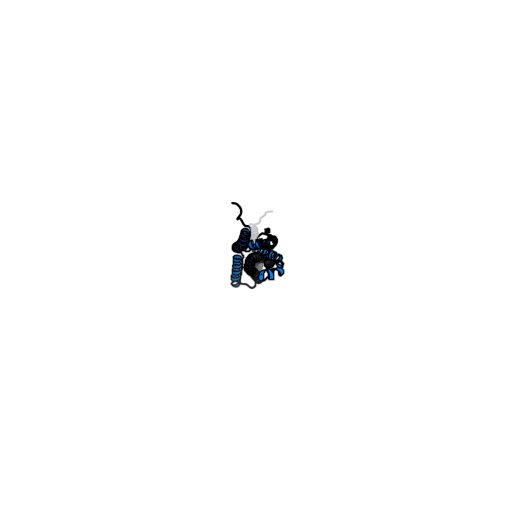 181 GLY A O 1
ATOM 1449 N N . ASP A 1 182 ? 6.807 -5.214 5.818 1.00 84.81 182 ASP A N 1
ATOM 1450 C CA . ASP A 1 182 ? 6.324 -5.121 4.438 1.00 84.81 182 ASP A CA 1
ATOM 1451 C C . ASP A 1 182 ? 6.550 -3.725 3.853 1.00 84.81 182 ASP A C 1
ATOM 1453 O O . ASP A 1 182 ? 7.060 -3.577 2.740 1.00 84.81 182 ASP A O 1
ATOM 1457 N N . LEU A 1 183 ? 6.270 -2.674 4.630 1.00 85.62 183 LEU A N 1
ATOM 1458 C CA . LEU A 1 183 ? 6.528 -1.299 4.203 1.00 85.62 183 LEU A CA 1
ATOM 1459 C C . LEU A 1 183 ? 8.029 -1.036 3.986 1.00 85.62 183 LEU A C 1
ATOM 1461 O O . LEU A 1 183 ? 8.407 -0.310 3.060 1.00 85.62 183 LEU A O 1
ATOM 1465 N N . LYS A 1 184 ? 8.895 -1.644 4.809 1.00 86.94 184 LYS A N 1
ATOM 1466 C CA . LYS A 1 184 ? 10.350 -1.615 4.615 1.00 86.94 184 LYS A CA 1
ATOM 1467 C C . LYS A 1 184 ? 10.734 -2.266 3.288 1.00 86.94 184 LYS A C 1
ATOM 1469 O O . LYS A 1 184 ? 11.472 -1.654 2.519 1.00 86.94 184 LYS A O 1
ATOM 1474 N N . MET A 1 185 ? 10.201 -3.453 2.998 1.00 87.94 185 MET A N 1
ATOM 1475 C CA . MET A 1 185 ? 10.468 -4.154 1.740 1.00 87.94 185 MET A CA 1
ATOM 1476 C C . MET A 1 185 ? 9.993 -3.351 0.525 1.00 87.94 185 MET A C 1
ATOM 1478 O O . MET A 1 185 ? 10.720 -3.254 -0.462 1.00 87.94 185 MET A O 1
ATOM 1482 N N . VAL A 1 186 ? 8.821 -2.707 0.595 1.00 88.31 186 VAL A N 1
ATOM 1483 C CA . VAL A 1 186 ? 8.323 -1.815 -0.470 1.00 88.31 186 VAL A CA 1
ATOM 1484 C C . VAL A 1 186 ? 9.314 -0.678 -0.726 1.00 88.31 186 VAL A C 1
ATOM 1486 O O . VAL A 1 186 ? 9.639 -0.374 -1.878 1.00 88.31 186 VAL A O 1
ATOM 1489 N N . LYS A 1 187 ? 9.835 -0.061 0.342 1.00 86.31 187 LYS A N 1
ATOM 1490 C CA . LYS A 1 187 ? 10.837 1.007 0.244 1.00 86.31 187 LYS A CA 1
ATOM 1491 C C . LYS A 1 187 ? 12.148 0.515 -0.378 1.00 86.31 187 LYS A C 1
ATOM 1493 O O . LYS A 1 187 ? 12.685 1.193 -1.255 1.00 86.31 187 LYS A O 1
ATOM 1498 N N . GLU A 1 188 ? 12.649 -0.641 0.048 1.00 89.19 188 GLU A N 1
ATOM 1499 C CA . GLU A 1 188 ? 13.871 -1.257 -0.489 1.00 89.19 188 GLU A CA 1
ATOM 1500 C C . GLU A 1 188 ? 13.718 -1.594 -1.977 1.00 89.19 188 GLU A C 1
ATOM 1502 O O . GLU A 1 188 ? 14.517 -1.139 -2.797 1.00 89.19 188 GLU A O 1
ATOM 1507 N N . LYS A 1 189 ? 12.627 -2.272 -2.354 1.00 89.69 189 LYS A N 1
ATOM 1508 C CA . LYS A 1 189 ? 12.326 -2.632 -3.748 1.00 89.69 189 LYS A CA 1
ATOM 1509 C C . LYS A 1 189 ? 12.178 -1.415 -4.655 1.00 89.69 189 LYS A C 1
ATOM 1511 O O . LYS A 1 189 ? 12.673 -1.414 -5.780 1.00 89.69 189 LYS A O 1
ATOM 1516 N N . ARG A 1 190 ? 11.560 -0.336 -4.167 1.00 88.00 190 ARG A N 1
ATOM 1517 C CA . ARG A 1 190 ? 11.514 0.939 -4.898 1.00 88.00 190 ARG A CA 1
ATOM 1518 C C . ARG A 1 190 ? 12.919 1.496 -5.149 1.00 88.00 190 ARG A C 1
ATOM 1520 O O . ARG A 1 190 ? 13.185 2.001 -6.240 1.00 88.00 190 ARG A O 1
ATOM 1527 N N . GLY A 1 191 ? 13.809 1.407 -4.159 1.00 88.56 191 GLY A N 1
ATOM 1528 C CA . GLY A 1 191 ? 15.216 1.786 -4.302 1.00 88.56 191 GLY A CA 1
ATOM 1529 C C . GLY A 1 191 ? 15.934 0.959 -5.370 1.00 88.56 191 GLY A C 1
ATOM 1530 O O . GLY A 1 191 ? 16.569 1.530 -6.258 1.00 88.56 191 GLY A O 1
ATOM 1531 N N . GLU A 1 192 ? 15.765 -0.364 -5.341 1.00 91.44 192 GLU A N 1
ATOM 1532 C CA . GLU A 1 192 ? 16.317 -1.289 -6.342 1.00 91.44 192 GLU A CA 1
ATOM 1533 C C . GLU A 1 192 ? 15.855 -0.943 -7.766 1.00 91.44 192 GLU A C 1
ATOM 1535 O O . GLU A 1 192 ? 16.686 -0.834 -8.670 1.00 91.44 192 GLU A O 1
ATOM 1540 N N . LEU A 1 193 ? 14.557 -0.684 -7.976 1.00 92.56 193 LEU A N 1
ATOM 1541 C CA . LEU A 1 193 ? 14.046 -0.255 -9.286 1.00 92.56 193 LEU A CA 1
ATOM 1542 C C . LEU A 1 193 ? 14.626 1.091 -9.730 1.00 92.56 193 LEU A C 1
ATOM 1544 O O . LEU A 1 193 ? 14.844 1.300 -10.924 1.00 92.56 193 LEU A O 1
ATOM 1548 N N . GLY A 1 194 ? 14.898 2.004 -8.793 1.00 91.44 194 GLY A N 1
ATOM 1549 C CA . GLY A 1 194 ? 15.578 3.267 -9.079 1.00 91.44 194 GLY A CA 1
ATOM 1550 C C . GLY A 1 194 ? 16.995 3.049 -9.614 1.00 91.44 194 GLY A C 1
ATOM 1551 O O . GLY A 1 194 ? 17.365 3.629 -10.639 1.00 91.44 194 GLY A O 1
ATOM 1552 N N . ILE A 1 195 ? 17.759 2.158 -8.977 1.00 92.88 195 ILE A N 1
ATOM 1553 C CA . ILE A 1 195 ? 19.095 1.756 -9.440 1.00 92.88 195 ILE A CA 1
ATOM 1554 C C . ILE A 1 195 ? 18.987 1.118 -10.828 1.00 92.88 195 ILE A C 1
ATOM 1556 O O . ILE A 1 195 ? 19.679 1.548 -11.754 1.00 92.88 195 ILE A O 1
ATOM 1560 N N . LEU A 1 196 ? 18.062 0.172 -11.003 1.00 94.31 196 LEU A N 1
ATOM 1561 C CA . LEU A 1 196 ? 17.841 -0.529 -12.267 1.00 94.31 196 LEU A CA 1
ATOM 1562 C C . LEU A 1 196 ? 17.488 0.435 -13.405 1.00 94.31 196 LEU A C 1
ATOM 1564 O O . LEU A 1 196 ? 18.057 0.345 -14.491 1.00 94.31 196 LEU A O 1
ATOM 1568 N N . LYS A 1 197 ? 16.631 1.426 -13.136 1.00 94.25 197 LYS A N 1
ATOM 1569 C CA . LYS A 1 197 ? 16.314 2.519 -14.065 1.00 94.25 197 LYS A CA 1
ATOM 1570 C C . LYS A 1 197 ? 17.563 3.268 -14.498 1.00 94.25 197 LYS A C 1
ATOM 1572 O O . LYS A 1 197 ? 17.765 3.451 -15.696 1.00 94.25 197 LYS A O 1
ATOM 1577 N N . THR A 1 198 ? 18.393 3.707 -13.553 1.00 93.75 198 THR A N 1
ATOM 1578 C CA . THR A 1 198 ? 19.597 4.479 -13.897 1.00 93.75 198 THR A CA 1
ATOM 1579 C C . THR A 1 198 ? 20.600 3.638 -14.688 1.00 93.75 198 THR A C 1
ATOM 1581 O O . THR A 1 198 ? 21.157 4.117 -15.678 1.00 93.75 198 THR A O 1
ATOM 1584 N N . ALA A 1 199 ? 20.776 2.365 -14.323 1.00 94.81 199 ALA A N 1
ATOM 1585 C CA . ALA A 1 199 ? 21.664 1.438 -15.013 1.00 94.81 199 ALA A CA 1
ATOM 1586 C C . ALA A 1 199 ? 21.183 1.137 -16.441 1.00 94.81 199 ALA A C 1
ATOM 1588 O O . ALA A 1 199 ? 21.953 1.294 -17.391 1.00 94.81 199 ALA A O 1
ATOM 1589 N N . PHE A 1 200 ? 19.911 0.765 -16.608 1.00 95.81 200 PHE A N 1
ATOM 1590 C CA . PHE A 1 200 ? 19.315 0.480 -17.913 1.00 95.81 200 PHE A CA 1
ATOM 1591 C C . PHE A 1 200 ? 19.353 1.707 -18.826 1.00 95.81 200 PHE A C 1
ATOM 1593 O O . PHE A 1 200 ? 19.832 1.614 -19.957 1.00 95.81 200 PHE A O 1
ATOM 1600 N N . ALA A 1 201 ? 18.926 2.874 -18.327 1.00 95.06 201 ALA A N 1
ATOM 1601 C CA . ALA A 1 201 ? 18.929 4.113 -19.099 1.00 95.06 201 ALA A CA 1
ATOM 1602 C C . ALA A 1 201 ? 20.340 4.477 -19.574 1.00 95.06 201 ALA A C 1
ATOM 1604 O O . ALA A 1 201 ? 20.523 4.826 -20.743 1.00 95.06 201 ALA A O 1
ATOM 1605 N N . ARG A 1 202 ? 21.353 4.333 -18.708 1.00 94.50 202 ARG A N 1
ATOM 1606 C CA . ARG A 1 202 ? 22.757 4.558 -19.069 1.00 94.50 202 ARG A CA 1
ATOM 1607 C C . ARG A 1 202 ? 23.210 3.613 -20.181 1.00 94.50 202 ARG A C 1
ATOM 1609 O O . ARG A 1 202 ? 23.711 4.100 -21.193 1.00 94.50 202 ARG A O 1
ATOM 1616 N N . ARG A 1 203 ? 23.018 2.296 -20.019 1.00 95.38 203 ARG A N 1
ATOM 1617 C CA . ARG A 1 203 ? 23.453 1.290 -21.007 1.00 95.38 203 ARG A CA 1
ATOM 1618 C C . ARG A 1 203 ? 22.755 1.480 -22.353 1.00 95.38 203 ARG A C 1
ATOM 1620 O O . ARG A 1 203 ? 23.426 1.530 -23.378 1.00 95.38 203 ARG A O 1
ATOM 1627 N N . ALA A 1 204 ? 21.435 1.659 -22.346 1.00 95.50 204 ALA A N 1
ATOM 1628 C CA . ALA A 1 204 ? 20.651 1.899 -23.554 1.00 95.50 204 ALA A CA 1
ATOM 1629 C C . ALA A 1 204 ? 21.104 3.180 -24.272 1.00 95.50 204 ALA A C 1
ATOM 1631 O O . ALA A 1 204 ? 21.284 3.187 -25.488 1.00 95.50 204 ALA A O 1
ATOM 1632 N N . SER A 1 205 ? 21.343 4.259 -23.519 1.00 94.81 205 SER A N 1
ATOM 1633 C CA . SER A 1 205 ? 21.835 5.522 -24.080 1.00 94.81 205 SER A CA 1
ATOM 1634 C C . SER A 1 205 ? 23.213 5.373 -24.703 1.00 94.81 205 SER A C 1
ATOM 1636 O O . SER A 1 205 ? 23.472 5.890 -25.784 1.00 94.81 205 SER A O 1
ATOM 1638 N N . GLU A 1 206 ? 24.120 4.693 -24.013 1.00 94.81 206 GLU A N 1
ATOM 1639 C CA . GLU A 1 206 ? 25.477 4.463 -24.485 1.00 94.81 206 GLU A CA 1
ATOM 1640 C C . GLU A 1 206 ? 25.493 3.607 -25.750 1.00 94.81 206 GLU A C 1
ATOM 1642 O O . GLU A 1 206 ? 26.094 4.008 -26.747 1.00 94.81 206 GLU A O 1
ATOM 1647 N N . PHE A 1 207 ? 24.739 2.507 -25.743 1.00 95.62 207 PHE A N 1
ATOM 1648 C CA . PHE A 1 207 ? 24.537 1.670 -26.915 1.00 95.62 207 PHE A CA 1
ATOM 1649 C C . PHE A 1 207 ? 24.011 2.486 -28.099 1.00 95.62 207 PHE A C 1
ATOM 1651 O O . PHE A 1 207 ? 24.620 2.461 -29.161 1.00 95.62 207 PHE A O 1
ATOM 1658 N N . LEU A 1 208 ? 22.926 3.249 -27.925 1.00 94.06 208 LEU A N 1
ATOM 1659 C CA . LEU A 1 208 ? 22.313 4.007 -29.019 1.00 94.06 208 LEU A CA 1
ATOM 1660 C C . LEU A 1 208 ? 23.256 5.078 -29.578 1.00 94.06 208 LEU A C 1
ATOM 1662 O O . LEU A 1 208 ? 23.337 5.241 -30.794 1.00 94.06 208 LEU A O 1
ATOM 1666 N N . ARG A 1 209 ? 24.008 5.785 -28.721 1.00 93.81 209 ARG A N 1
ATOM 1667 C CA . ARG A 1 209 ? 25.023 6.750 -29.182 1.00 93.81 209 ARG A CA 1
ATOM 1668 C C . ARG A 1 209 ? 26.074 6.069 -30.057 1.00 93.81 209 ARG A C 1
ATOM 1670 O O . ARG A 1 209 ? 26.356 6.565 -31.143 1.00 93.81 209 ARG A O 1
ATOM 1677 N N . ASN A 1 210 ? 26.620 4.946 -29.595 1.00 94.12 210 ASN A N 1
ATOM 1678 C CA . ASN A 1 210 ? 27.660 4.213 -30.316 1.00 94.12 210 ASN A CA 1
ATOM 1679 C C . ASN A 1 210 ? 27.111 3.583 -31.602 1.00 94.12 210 ASN A C 1
ATOM 1681 O O . ASN A 1 210 ? 27.771 3.617 -32.635 1.00 94.12 210 ASN A O 1
ATOM 1685 N N . TYR A 1 211 ? 25.883 3.070 -31.554 1.00 92.56 211 TYR A N 1
ATOM 1686 C CA . TYR A 1 211 ? 25.203 2.456 -32.684 1.00 92.56 211 TYR A CA 1
ATOM 1687 C C . TYR A 1 211 ? 24.984 3.448 -33.827 1.00 92.56 211 TYR A C 1
ATOM 1689 O O . TYR A 1 211 ? 25.328 3.145 -34.964 1.00 92.56 211 TYR A O 1
ATOM 1697 N N . PHE A 1 212 ? 24.472 4.654 -33.548 1.00 88.94 212 PHE A N 1
ATOM 1698 C CA . PHE A 1 212 ? 24.254 5.656 -34.600 1.00 88.94 212 PHE A CA 1
ATOM 1699 C C . PHE A 1 212 ? 25.558 6.146 -35.233 1.00 88.94 212 PHE A C 1
ATOM 1701 O O . PHE A 1 212 ? 25.599 6.355 -36.445 1.00 88.94 212 PHE A O 1
ATOM 1708 N N . VAL A 1 213 ? 26.618 6.306 -34.435 1.00 91.19 213 VAL A N 1
ATOM 1709 C CA . VAL A 1 213 ? 27.950 6.657 -34.947 1.00 91.19 213 VAL A CA 1
ATOM 1710 C C . VAL A 1 213 ? 28.485 5.533 -35.831 1.00 91.19 213 VAL A C 1
ATOM 1712 O O . VAL A 1 213 ? 28.779 5.776 -36.996 1.00 91.19 213 VAL A O 1
ATOM 1715 N N . GLY A 1 214 ? 28.514 4.298 -35.324 1.00 91.06 214 GLY A N 1
ATOM 1716 C CA . GLY A 1 214 ? 29.029 3.141 -36.056 1.00 91.06 214 GLY A CA 1
ATOM 1717 C C . GLY A 1 214 ? 28.240 2.815 -37.326 1.00 91.06 214 GLY A C 1
ATOM 1718 O O . GLY A 1 214 ? 28.837 2.453 -38.336 1.00 91.06 214 GLY A O 1
ATOM 1719 N N . LEU A 1 215 ? 26.915 2.997 -37.311 1.00 88.94 215 LEU A N 1
ATOM 1720 C CA . LEU A 1 215 ? 26.065 2.824 -38.490 1.00 88.94 215 LEU A CA 1
ATOM 1721 C C . LEU A 1 215 ? 26.451 3.812 -39.594 1.00 88.94 215 LEU A C 1
ATOM 1723 O O . LEU A 1 215 ? 26.629 3.417 -40.742 1.00 88.94 215 LEU A O 1
ATOM 1727 N N . VAL A 1 216 ? 26.632 5.088 -39.246 1.00 88.50 216 VAL A N 1
ATOM 1728 C CA . VAL A 1 216 ? 27.073 6.095 -40.214 1.00 88.50 216 VAL A CA 1
ATOM 1729 C C . VAL A 1 216 ? 28.510 5.842 -40.668 1.00 88.50 216 VAL A C 1
ATOM 1731 O O . VAL A 1 216 ? 28.773 5.936 -41.861 1.00 88.50 216 VAL A O 1
ATOM 1734 N N . ASP A 1 217 ? 29.429 5.485 -39.772 1.00 89.88 217 ASP A N 1
ATOM 1735 C CA . ASP A 1 217 ? 30.820 5.189 -40.135 1.00 89.88 217 ASP A CA 1
ATOM 1736 C C . ASP A 1 217 ? 30.919 4.002 -41.101 1.00 89.88 217 ASP A C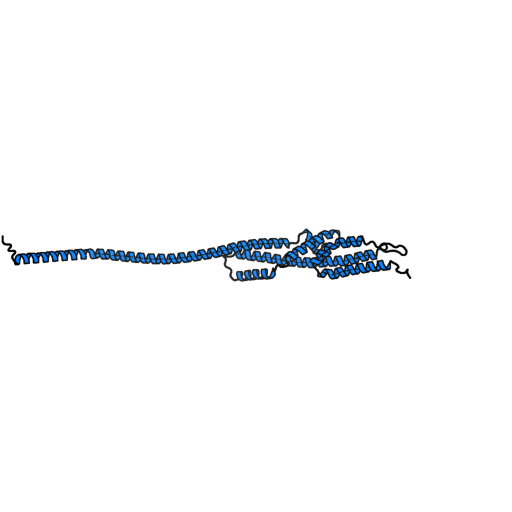 1
ATOM 1738 O O . ASP A 1 217 ? 31.680 4.050 -42.069 1.00 89.88 217 ASP A O 1
ATOM 1742 N N . TYR A 1 218 ? 30.108 2.961 -40.897 1.00 88.00 218 TYR A N 1
ATOM 1743 C CA . TYR A 1 218 ? 29.980 1.852 -41.841 1.00 88.00 218 TYR A CA 1
ATOM 1744 C C . TYR A 1 218 ? 29.542 2.345 -43.228 1.00 88.00 218 TYR A C 1
ATOM 1746 O O . TYR A 1 218 ? 30.195 2.038 -44.226 1.00 88.00 218 TYR A O 1
ATOM 1754 N N . MET A 1 219 ? 28.505 3.187 -43.290 1.00 85.62 219 MET A N 1
ATOM 1755 C CA . MET A 1 219 ? 28.009 3.765 -44.547 1.00 85.62 219 MET A CA 1
ATOM 1756 C C . MET A 1 219 ? 29.044 4.683 -45.212 1.00 85.62 219 MET A C 1
ATOM 1758 O O . MET A 1 219 ? 29.211 4.650 -46.427 1.00 85.62 219 MET A O 1
ATOM 1762 N N . LEU A 1 220 ? 29.781 5.478 -44.429 1.00 84.31 220 LEU A N 1
ATOM 1763 C CA . LEU A 1 220 ? 30.870 6.334 -44.905 1.00 84.31 220 LEU A CA 1
ATOM 1764 C C . LEU A 1 220 ? 32.025 5.508 -45.499 1.00 84.31 220 LEU A C 1
ATOM 1766 O O . LEU A 1 220 ? 32.702 5.967 -46.422 1.00 84.31 220 LEU A O 1
ATOM 1770 N N . ASN A 1 221 ? 32.281 4.309 -44.988 1.00 85.06 221 ASN A N 1
ATOM 1771 C CA . ASN A 1 221 ? 33.385 3.464 -45.444 1.00 85.06 221 ASN A CA 1
ATOM 1772 C C . ASN A 1 221 ? 33.018 2.550 -46.622 1.00 85.06 221 ASN A C 1
ATOM 1774 O O . ASN A 1 221 ? 33.917 2.093 -47.334 1.00 85.06 221 ASN A O 1
ATOM 1778 N N . ASP A 1 222 ? 31.730 2.331 -46.887 1.00 82.75 222 ASP A N 1
ATOM 1779 C CA . ASP A 1 222 ? 31.284 1.585 -48.060 1.00 82.75 222 ASP A CA 1
ATOM 1780 C C . ASP A 1 222 ? 31.466 2.411 -49.351 1.00 82.75 222 ASP A C 1
ATOM 1782 O O . ASP A 1 222 ? 30.765 3.386 -49.638 1.00 82.75 222 ASP A O 1
ATOM 1786 N N . LYS A 1 223 ? 32.432 1.997 -50.178 1.00 73.00 223 LYS A N 1
ATOM 1787 C CA . LYS A 1 223 ? 32.759 2.646 -51.459 1.00 73.00 223 LYS A CA 1
ATOM 1788 C C . LYS A 1 223 ? 31.638 2.536 -52.498 1.00 73.00 223 LYS A C 1
ATOM 1790 O O . LYS A 1 223 ? 31.630 3.317 -53.448 1.00 73.00 223 LYS A O 1
ATOM 1795 N N . ASN A 1 224 ? 30.713 1.590 -52.331 1.00 75.12 224 ASN A N 1
ATOM 1796 C CA . ASN A 1 224 ? 29.563 1.398 -53.218 1.00 75.12 224 ASN A CA 1
ATOM 1797 C C . ASN A 1 224 ? 28.357 2.259 -52.815 1.00 75.12 224 ASN A C 1
ATOM 1799 O O . ASN A 1 224 ? 27.360 2.316 -53.549 1.00 75.12 224 ASN A O 1
ATOM 1803 N N . TYR A 1 225 ? 28.439 2.912 -51.653 1.00 73.06 225 TYR A N 1
ATOM 1804 C CA . TYR A 1 225 ? 27.370 3.729 -51.098 1.00 73.06 225 TYR A CA 1
ATOM 1805 C C . TYR A 1 225 ? 27.292 5.115 -51.762 1.00 73.06 225 TYR A C 1
ATOM 1807 O O . TYR A 1 225 ? 26.200 5.627 -52.004 1.00 73.06 225 TYR A O 1
ATOM 1815 N N . PHE A 1 226 ? 28.436 5.697 -52.144 1.00 75.12 226 PHE A N 1
ATOM 1816 C CA . PHE A 1 226 ? 28.513 7.020 -52.779 1.00 75.12 226 PHE A CA 1
ATOM 1817 C C . PHE A 1 226 ? 28.716 6.946 -54.295 1.00 75.12 226 PHE A C 1
ATOM 1819 O O . PHE A 1 226 ? 29.259 5.981 -54.831 1.00 75.12 226 PHE A O 1
ATOM 1826 N N . SER A 1 227 ? 28.314 8.019 -54.981 1.00 72.00 227 SER A N 1
ATOM 1827 C CA . SER A 1 227 ? 28.597 8.222 -56.406 1.00 72.00 227 SER A CA 1
ATOM 1828 C C . SER A 1 227 ? 30.107 8.225 -56.666 1.00 72.00 227 SER A C 1
ATOM 1830 O O . SER A 1 227 ? 30.862 8.908 -55.972 1.00 72.00 227 SER A O 1
ATOM 1832 N N . GLN A 1 228 ? 30.546 7.491 -57.687 1.00 68.06 228 GLN A N 1
ATOM 1833 C CA . GLN A 1 228 ? 31.920 7.552 -58.195 1.00 68.06 228 GLN A CA 1
ATOM 1834 C C . GLN A 1 228 ? 31.989 8.574 -59.342 1.00 68.06 228 GLN A C 1
ATOM 1836 O O . GLN A 1 228 ? 30.961 8.920 -59.926 1.00 68.06 228 GLN A O 1
ATOM 1841 N N . ARG A 1 229 ? 33.180 9.108 -59.664 1.00 62.66 229 ARG A N 1
ATOM 1842 C CA . ARG A 1 229 ? 33.333 10.124 -60.728 1.00 62.66 229 ARG A CA 1
ATOM 1843 C C . ARG A 1 229 ? 32.644 9.657 -62.020 1.00 62.66 229 ARG A C 1
ATOM 1845 O O . ARG A 1 229 ? 33.021 8.634 -62.578 1.00 62.66 229 ARG A O 1
ATOM 1852 N N . GLY A 1 230 ? 31.652 10.420 -62.484 1.00 63.50 230 GLY A N 1
ATOM 1853 C CA . GLY A 1 230 ? 30.895 10.134 -63.709 1.00 63.50 230 GLY A CA 1
ATOM 1854 C C . GLY A 1 230 ? 29.688 9.196 -63.552 1.00 63.50 230 GLY A C 1
ATOM 1855 O O . GLY A 1 230 ? 28.956 9.019 -64.520 1.00 63.50 230 GLY A O 1
ATOM 1856 N N . GLN A 1 231 ? 29.428 8.638 -62.363 1.00 64.56 231 GLN A N 1
ATOM 1857 C CA . GLN A 1 231 ? 28.264 7.788 -62.083 1.00 64.56 231 GLN A CA 1
ATOM 1858 C C . GLN A 1 231 ? 27.453 8.352 -60.914 1.00 64.56 231 GLN A C 1
ATOM 1860 O O . GLN A 1 231 ? 27.771 8.126 -59.746 1.00 64.56 231 GLN A O 1
ATOM 1865 N N . LEU A 1 232 ? 26.390 9.092 -61.241 1.00 65.62 232 LEU A N 1
ATOM 1866 C CA . LEU A 1 232 ? 25.445 9.616 -60.259 1.00 65.62 232 LEU A CA 1
ATOM 1867 C C . LEU A 1 232 ? 24.553 8.482 -59.745 1.00 65.62 232 LEU A C 1
ATOM 1869 O O . LEU A 1 232 ? 23.700 7.963 -60.463 1.00 65.62 232 LEU A O 1
ATOM 1873 N N . LYS A 1 233 ? 24.741 8.121 -58.479 1.00 69.69 233 LYS A N 1
ATOM 1874 C CA . LYS A 1 233 ? 23.893 7.199 -57.729 1.00 69.69 233 LYS A CA 1
ATOM 1875 C C . LYS A 1 233 ? 23.157 7.983 -56.649 1.00 69.69 233 LYS A C 1
ATOM 1877 O O . LYS A 1 233 ? 23.768 8.704 -55.860 1.00 69.69 233 LYS A O 1
ATOM 1882 N N . ARG A 1 234 ? 21.832 7.832 -56.607 1.00 71.25 234 ARG A N 1
ATOM 1883 C CA . ARG A 1 234 ? 21.008 8.375 -55.524 1.00 71.25 234 ARG A CA 1
ATOM 1884 C C . ARG A 1 234 ? 21.379 7.656 -54.216 1.00 71.25 234 ARG A C 1
ATOM 1886 O O . ARG A 1 234 ? 21.321 6.426 -54.214 1.00 71.25 234 ARG A O 1
ATOM 1893 N N . PRO A 1 235 ? 21.721 8.373 -53.129 1.00 73.44 235 PRO A N 1
ATOM 1894 C CA . PRO A 1 235 ? 21.924 7.751 -51.826 1.00 73.44 235 PRO A CA 1
ATOM 1895 C C . PRO A 1 235 ? 20.667 6.994 -51.386 1.00 73.44 235 PRO A C 1
ATOM 1897 O O . PRO A 1 235 ? 19.559 7.541 -51.434 1.00 73.44 235 PRO A O 1
ATOM 1900 N N . ASP A 1 236 ? 20.833 5.734 -50.986 1.00 81.62 236 ASP A N 1
ATOM 1901 C CA . ASP A 1 236 ? 19.748 4.893 -50.486 1.00 81.62 236 ASP A CA 1
ATOM 1902 C C . ASP A 1 236 ? 19.862 4.715 -48.972 1.00 81.62 236 ASP A C 1
ATOM 1904 O O . ASP A 1 236 ? 20.699 3.972 -48.474 1.00 81.62 236 ASP A O 1
ATOM 1908 N N . HIS A 1 237 ? 18.969 5.374 -48.239 1.00 85.56 237 HIS A N 1
ATOM 1909 C CA . HIS A 1 237 ? 18.922 5.314 -46.779 1.00 85.56 237 HIS A CA 1
ATOM 1910 C C . HIS A 1 237 ? 17.947 4.261 -46.244 1.00 85.56 237 HIS A C 1
ATOM 1912 O O . HIS A 1 237 ? 17.495 4.385 -45.104 1.00 85.56 237 HIS A O 1
ATOM 1918 N N . SER A 1 238 ? 17.545 3.276 -47.047 1.00 86.19 238 SER A N 1
ATOM 1919 C CA . SER A 1 238 ? 16.544 2.287 -46.634 1.00 86.19 238 SER A CA 1
ATOM 1920 C C . SER A 1 238 ? 16.967 1.518 -45.380 1.00 86.19 238 SER A C 1
ATOM 1922 O O . SER A 1 238 ? 16.177 1.434 -44.437 1.00 86.19 238 SER A O 1
ATOM 1924 N N . ASP A 1 239 ? 18.221 1.058 -45.311 1.00 84.31 239 ASP A N 1
ATOM 1925 C CA . ASP A 1 239 ? 18.748 0.359 -44.131 1.00 84.31 239 ASP A CA 1
ATOM 1926 C C . ASP A 1 239 ? 18.813 1.288 -42.909 1.00 84.31 239 ASP A C 1
ATOM 1928 O O . ASP A 1 239 ? 18.214 0.993 -41.878 1.00 84.31 239 ASP A O 1
ATOM 1932 N N . LEU A 1 240 ? 19.391 2.489 -43.048 1.00 86.81 240 LEU A N 1
ATOM 1933 C CA . LEU A 1 240 ? 19.417 3.498 -41.980 1.00 86.81 240 LEU A CA 1
ATOM 1934 C C . LEU A 1 240 ? 18.013 3.793 -41.426 1.00 86.81 240 LEU A C 1
ATOM 1936 O O . LEU A 1 240 ? 17.815 3.846 -40.213 1.00 86.81 240 LEU A O 1
ATOM 1940 N N . ARG A 1 241 ? 17.016 3.963 -42.303 1.00 88.69 241 ARG A N 1
ATOM 1941 C CA . ARG A 1 241 ? 15.619 4.191 -41.902 1.00 88.69 241 ARG A CA 1
ATOM 1942 C C . ARG A 1 241 ? 15.040 2.991 -41.167 1.00 88.69 241 ARG A C 1
ATOM 1944 O O . ARG A 1 241 ? 14.365 3.189 -40.157 1.00 88.69 241 ARG A O 1
ATOM 1951 N N . TYR A 1 242 ? 15.288 1.778 -41.659 1.00 90.25 242 TYR A N 1
ATOM 1952 C CA . TYR A 1 242 ? 14.853 0.546 -41.009 1.00 90.25 242 TYR A CA 1
ATOM 1953 C C . TYR A 1 242 ? 15.450 0.432 -39.602 1.00 90.25 242 TYR A C 1
ATOM 1955 O O . TYR A 1 242 ? 14.698 0.325 -38.632 1.00 90.25 242 TYR A O 1
ATOM 1963 N N . LYS A 1 243 ? 16.772 0.585 -39.464 1.00 88.94 243 LYS A N 1
ATOM 1964 C CA . LYS A 1 243 ? 17.464 0.546 -38.171 1.00 88.94 243 LYS A CA 1
ATOM 1965 C C . LYS A 1 243 ? 16.950 1.626 -37.220 1.00 88.94 243 LYS A C 1
ATOM 1967 O O . LYS A 1 243 ? 16.524 1.312 -36.113 1.00 88.94 243 LYS A O 1
ATOM 1972 N N . CYS A 1 244 ? 16.873 2.885 -37.653 1.00 89.50 244 CYS A N 1
ATOM 1973 C CA . CYS A 1 244 ? 16.315 3.969 -36.835 1.00 89.50 244 CYS A CA 1
ATOM 1974 C C . CYS A 1 244 ? 14.882 3.675 -36.365 1.00 89.50 244 CYS A C 1
ATOM 1976 O O . CYS A 1 244 ? 14.534 3.977 -35.223 1.00 89.50 244 CYS A O 1
ATOM 1978 N N . ARG A 1 245 ? 14.052 3.059 -37.217 1.00 91.00 245 ARG A N 1
ATOM 1979 C CA . ARG A 1 245 ? 12.685 2.661 -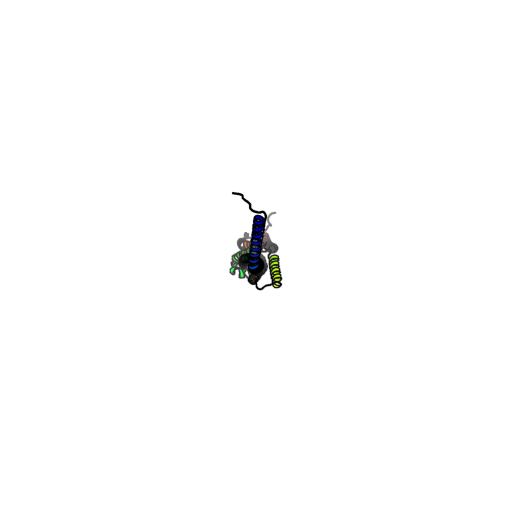36.863 1.00 91.00 245 ARG A CA 1
ATOM 1980 C C . ARG A 1 245 ? 12.661 1.568 -35.793 1.00 91.00 245 ARG A C 1
ATOM 1982 O O . ARG A 1 245 ? 11.843 1.670 -34.880 1.00 91.00 245 ARG A O 1
ATOM 1989 N N . THR A 1 246 ? 13.556 0.583 -35.865 1.00 92.94 246 THR A N 1
ATOM 1990 C CA . THR A 1 246 ? 13.687 -0.493 -34.865 1.00 92.94 246 THR A CA 1
ATOM 1991 C C . THR A 1 246 ? 13.927 0.063 -33.460 1.00 92.94 246 THR A C 1
ATOM 1993 O O . THR A 1 246 ? 13.291 -0.375 -32.503 1.00 92.94 246 THR A O 1
ATOM 1996 N N . TYR A 1 247 ? 14.767 1.093 -33.335 1.00 93.88 247 TYR A N 1
ATOM 1997 C CA . TYR A 1 247 ? 15.124 1.698 -32.044 1.00 93.88 247 TYR A CA 1
ATOM 1998 C C . TYR A 1 247 ? 14.216 2.861 -31.605 1.00 93.88 247 TYR A C 1
ATOM 2000 O O . TYR A 1 247 ? 14.303 3.321 -30.463 1.00 93.88 247 TYR A O 1
ATOM 2008 N N . ALA A 1 248 ? 13.320 3.341 -32.473 1.00 92.44 248 ALA A N 1
ATOM 2009 C CA . ALA A 1 248 ? 12.490 4.518 -32.205 1.00 92.44 248 ALA A CA 1
ATOM 2010 C C . ALA A 1 248 ? 11.589 4.351 -30.971 1.00 92.44 248 ALA A C 1
ATOM 2012 O O . ALA A 1 248 ? 11.452 5.283 -30.177 1.00 92.44 248 ALA A O 1
ATOM 2013 N N . ARG A 1 249 ? 10.998 3.163 -30.782 1.00 93.12 249 ARG A N 1
ATOM 2014 C CA . ARG A 1 249 ? 10.147 2.885 -29.612 1.00 93.12 249 ARG A CA 1
ATOM 2015 C C . ARG A 1 249 ? 10.954 2.898 -28.317 1.00 93.12 249 ARG A C 1
ATOM 2017 O O . ARG A 1 249 ? 10.518 3.513 -27.349 1.00 93.12 249 ARG A O 1
ATOM 2024 N N . LEU A 1 250 ? 12.156 2.314 -28.309 1.00 93.69 250 LEU A N 1
ATOM 2025 C CA . LEU A 1 250 ? 13.026 2.350 -27.131 1.00 93.69 250 LEU A CA 1
ATOM 2026 C C . LEU A 1 250 ? 13.347 3.795 -26.731 1.00 93.69 250 LEU A C 1
ATOM 2028 O O . LEU A 1 250 ? 13.207 4.132 -25.562 1.00 93.69 250 LEU A O 1
ATOM 2032 N N . LEU A 1 251 ? 13.683 4.667 -27.689 1.00 92.00 251 LEU A N 1
ATOM 2033 C CA . LEU A 1 251 ? 13.923 6.097 -27.441 1.00 92.00 251 LEU A CA 1
ATOM 2034 C C . LEU A 1 251 ? 12.713 6.816 -26.817 1.00 92.00 251 LEU A C 1
ATOM 2036 O O . LEU A 1 251 ? 12.891 7.674 -25.950 1.00 92.00 251 LEU A O 1
ATOM 2040 N N . GLN A 1 252 ? 11.490 6.478 -27.236 1.00 91.31 252 GLN A N 1
ATOM 2041 C CA . GLN A 1 252 ? 10.268 7.047 -26.658 1.00 91.31 252 GLN A CA 1
ATOM 2042 C C . GLN A 1 252 ? 10.088 6.644 -25.193 1.00 91.31 252 GLN A C 1
ATOM 2044 O O . GLN A 1 252 ? 9.810 7.503 -24.358 1.00 91.31 252 GLN A O 1
ATOM 2049 N N . HIS A 1 253 ? 10.293 5.369 -24.857 1.00 91.12 253 HIS A N 1
ATOM 2050 C CA . HIS A 1 253 ? 10.220 4.928 -23.463 1.00 91.12 253 HIS A CA 1
ATOM 2051 C C . HIS A 1 253 ? 11.388 5.478 -22.637 1.00 91.12 253 HIS A C 1
ATOM 2053 O O . HIS A 1 253 ? 11.181 5.928 -21.512 1.00 91.12 253 HIS A O 1
ATOM 2059 N N . LEU A 1 254 ? 12.588 5.572 -23.220 1.00 92.31 254 LEU A N 1
ATOM 2060 C CA . LEU A 1 254 ? 13.759 6.162 -22.571 1.00 92.31 254 LEU A CA 1
ATOM 2061 C C . LEU A 1 254 ? 13.525 7.624 -22.175 1.00 92.31 254 LEU A C 1
ATOM 2063 O O . LEU A 1 254 ? 13.942 8.039 -21.101 1.00 92.31 254 LEU A O 1
ATOM 2067 N N . LYS A 1 255 ? 12.807 8.396 -23.003 1.00 91.12 255 LYS A N 1
ATOM 2068 C CA . LYS A 1 255 ? 12.403 9.775 -22.686 1.00 91.12 255 LYS A CA 1
ATOM 2069 C C . LYS A 1 255 ? 11.565 9.863 -21.411 1.00 91.12 255 LYS A C 1
ATOM 2071 O O . LYS A 1 255 ? 11.705 10.832 -20.665 1.00 91.12 255 LYS A O 1
ATOM 2076 N N . ASN A 1 256 ? 10.682 8.895 -21.190 1.00 88.69 256 ASN A N 1
ATOM 2077 C CA . ASN A 1 256 ? 9.831 8.852 -20.002 1.00 88.69 256 ASN A CA 1
ATOM 2078 C C . ASN A 1 256 ? 10.606 8.324 -18.791 1.00 88.69 256 ASN A C 1
ATOM 2080 O O . ASN A 1 256 ? 10.412 8.808 -17.678 1.00 88.69 256 ASN A O 1
ATOM 2084 N N . LEU A 1 257 ? 11.516 7.376 -19.021 1.00 89.69 257 LEU A N 1
ATOM 2085 C CA . LEU A 1 257 ? 12.333 6.772 -17.982 1.00 89.69 257 LEU A CA 1
ATOM 2086 C C . LEU A 1 257 ? 13.404 7.744 -17.456 1.00 89.69 257 LEU A C 1
ATOM 2088 O O . LEU A 1 257 ? 13.507 7.932 -16.246 1.00 89.69 257 LEU A O 1
ATOM 2092 N N . ASP A 1 258 ? 14.167 8.394 -18.337 1.00 89.81 258 ASP A N 1
ATOM 2093 C CA . ASP A 1 258 ? 15.208 9.371 -18.004 1.00 89.81 258 ASP A CA 1
ATOM 2094 C C . ASP A 1 258 ? 15.332 10.466 -19.078 1.00 89.81 258 ASP A C 1
ATOM 2096 O O . ASP A 1 258 ? 15.973 10.302 -20.119 1.00 89.81 258 ASP A O 1
ATOM 2100 N N . LYS A 1 259 ? 14.777 11.646 -18.786 1.00 88.81 259 LYS A N 1
ATOM 2101 C CA . LYS A 1 259 ? 14.816 12.810 -19.686 1.00 88.81 259 LYS A CA 1
ATOM 2102 C C . LYS A 1 259 ? 16.234 13.337 -19.936 1.00 88.81 259 LYS A C 1
ATOM 2104 O O . LYS A 1 259 ? 16.466 13.957 -20.975 1.00 88.81 259 LYS A O 1
ATOM 2109 N N . THR A 1 260 ? 17.175 13.117 -19.014 1.00 90.25 260 THR A N 1
ATOM 2110 C CA . THR A 1 260 ? 18.534 13.682 -19.104 1.00 90.25 260 THR A CA 1
ATOM 2111 C C . THR A 1 260 ? 19.367 13.010 -20.198 1.00 90.25 260 THR A C 1
ATOM 2113 O O . THR A 1 260 ? 20.169 13.667 -20.867 1.00 90.25 260 THR A O 1
ATOM 2116 N N . SER A 1 261 ? 19.088 11.734 -20.472 1.00 88.19 261 SER A N 1
ATOM 2117 C CA . SER A 1 261 ? 19.734 10.935 -21.518 1.00 88.19 261 SER A CA 1
ATOM 2118 C C . SER A 1 261 ? 19.544 11.461 -22.951 1.00 88.19 261 SER A C 1
ATOM 2120 O O . SER A 1 261 ? 20.385 11.231 -23.827 1.00 88.19 261 SER A O 1
ATOM 2122 N N . LEU A 1 262 ? 18.463 12.207 -23.210 1.00 89.06 262 LEU A N 1
ATOM 2123 C CA . LEU A 1 262 ? 18.047 12.575 -24.568 1.00 89.06 262 LEU A CA 1
ATOM 2124 C C . LEU A 1 262 ? 18.951 13.605 -25.237 1.00 89.06 262 LEU A C 1
ATOM 2126 O O . LEU A 1 262 ? 19.129 13.566 -26.454 1.00 89.06 262 LEU A O 1
ATOM 2130 N N . SER A 1 263 ? 19.498 14.552 -24.473 1.00 91.62 263 SER A N 1
ATOM 2131 C CA . SER A 1 263 ? 20.321 15.621 -25.049 1.00 91.62 263 SER A CA 1
ATOM 2132 C C . SER A 1 263 ? 21.621 15.066 -25.666 1.00 91.62 263 SER A C 1
ATOM 2134 O O . SER A 1 263 ? 21.867 15.332 -26.849 1.00 91.62 263 SER A O 1
ATOM 2136 N N . PRO A 1 264 ? 22.401 14.217 -24.961 1.00 91.25 264 PRO A N 1
ATOM 2137 C CA . PRO A 1 264 ? 23.540 13.513 -25.553 1.00 91.25 264 PRO A CA 1
ATOM 2138 C C . PRO A 1 264 ? 23.170 12.634 -26.754 1.00 91.25 264 PRO A C 1
ATOM 2140 O O . PRO A 1 264 ? 23.886 12.641 -27.754 1.00 91.25 264 PRO A O 1
ATOM 2143 N N . LEU A 1 265 ? 22.049 11.905 -26.681 1.00 91.88 265 LEU A N 1
ATOM 2144 C CA . LEU A 1 265 ? 21.576 11.039 -27.769 1.00 91.88 265 LEU A CA 1
ATOM 2145 C C . LEU A 1 265 ? 21.264 11.828 -29.039 1.00 91.88 265 LEU A C 1
ATOM 2147 O O . LEU A 1 265 ? 21.743 11.487 -30.119 1.00 91.88 265 LEU A O 1
ATOM 2151 N N . ARG A 1 266 ? 20.519 12.929 -28.901 1.00 92.06 266 ARG A N 1
ATOM 2152 C CA . ARG A 1 266 ? 20.209 13.833 -30.010 1.00 92.06 266 ARG A CA 1
ATOM 2153 C C . ARG A 1 266 ? 21.483 14.395 -30.635 1.00 92.06 266 ARG A C 1
ATOM 2155 O O . ARG A 1 266 ? 21.584 14.443 -31.855 1.00 92.06 266 ARG A O 1
ATOM 2162 N N . LYS A 1 267 ? 22.460 14.806 -29.816 1.00 92.25 267 LYS A N 1
ATOM 2163 C CA . LYS A 1 267 ? 23.738 15.340 -30.309 1.00 92.25 267 LYS A CA 1
ATOM 2164 C C . LYS A 1 267 ? 24.520 14.294 -31.108 1.00 92.25 267 LYS A C 1
ATOM 2166 O O . LYS A 1 267 ? 25.010 14.631 -32.180 1.00 92.25 267 LYS A O 1
ATOM 2171 N N . ALA A 1 268 ? 24.602 13.056 -30.616 1.00 90.50 268 ALA A N 1
ATOM 2172 C CA . ALA A 1 268 ? 25.266 11.960 -31.322 1.00 90.50 268 ALA A CA 1
ATOM 2173 C C . ALA A 1 268 ? 24.578 11.663 -32.663 1.00 90.50 268 ALA A C 1
ATOM 2175 O O . ALA A 1 268 ? 25.221 11.729 -33.704 1.00 90.50 268 ALA A O 1
ATOM 2176 N N . TYR A 1 269 ? 23.256 11.458 -32.653 1.00 91.06 269 TYR A N 1
ATOM 2177 C CA . TYR A 1 269 ? 22.481 11.174 -33.862 1.00 91.06 269 TYR A CA 1
ATOM 2178 C C . TYR A 1 269 ? 22.596 12.286 -34.916 1.00 91.06 269 TYR A C 1
ATOM 2180 O O . TYR A 1 269 ? 22.960 12.027 -36.062 1.00 91.06 269 TYR A O 1
ATOM 2188 N N . CYS A 1 270 ? 22.324 13.540 -34.534 1.00 92.19 270 CYS A N 1
ATOM 2189 C CA . CYS A 1 270 ? 22.405 14.672 -35.458 1.00 92.19 270 CYS A CA 1
ATOM 2190 C C . CYS A 1 270 ? 23.840 14.904 -35.945 1.00 92.19 270 CYS A C 1
ATOM 2192 O O . CYS A 1 270 ? 24.034 15.245 -37.107 1.00 92.19 270 CYS A O 1
ATOM 2194 N N . GLY A 1 271 ? 24.839 14.723 -35.077 1.00 92.25 271 GLY A N 1
ATOM 2195 C CA . GLY A 1 271 ? 26.250 14.836 -35.439 1.00 92.25 271 GLY A CA 1
ATOM 2196 C C . GLY A 1 271 ? 26.637 13.845 -36.532 1.00 92.25 271 GLY A C 1
ATOM 2197 O O . GLY A 1 271 ? 27.117 14.262 -37.585 1.00 92.25 271 GLY A O 1
ATOM 2198 N N . SER A 1 272 ? 26.355 12.558 -36.319 1.00 89.56 272 SER A N 1
ATOM 2199 C CA . SER A 1 272 ? 26.626 11.497 -37.293 1.00 89.56 272 SER A CA 1
ATOM 2200 C C . SER A 1 272 ? 25.867 11.720 -38.600 1.00 89.56 272 SER A C 1
ATOM 2202 O O . SER A 1 272 ? 26.465 11.714 -39.672 1.00 89.56 272 SER A O 1
ATOM 2204 N N . LEU A 1 273 ? 24.567 12.020 -38.541 1.00 88.38 273 LEU A N 1
ATOM 2205 C CA . LEU A 1 273 ? 23.774 12.237 -39.753 1.00 88.38 273 LEU A CA 1
ATOM 2206 C C . LEU A 1 273 ? 24.257 13.452 -40.562 1.00 88.38 273 LEU A C 1
ATOM 2208 O O . LEU A 1 273 ? 24.322 13.392 -41.787 1.00 88.38 273 LEU A O 1
ATOM 2212 N N . ASN A 1 274 ? 24.656 14.540 -39.898 1.00 90.50 274 ASN A N 1
ATOM 2213 C CA . ASN A 1 274 ? 25.216 15.710 -40.575 1.00 90.50 274 ASN A CA 1
ATOM 2214 C C . ASN A 1 274 ? 26.538 15.393 -41.292 1.00 90.50 274 ASN A C 1
ATOM 2216 O O . ASN A 1 274 ? 26.796 15.963 -42.352 1.00 90.50 274 ASN A O 1
ATOM 2220 N N . LEU A 1 275 ? 27.372 14.502 -40.744 1.00 88.31 275 LEU A N 1
ATOM 2221 C CA . LEU A 1 275 ? 28.592 14.040 -41.416 1.00 88.31 275 LEU A CA 1
ATOM 2222 C C . LEU A 1 275 ? 28.263 13.253 -42.689 1.00 88.31 275 LEU A C 1
ATOM 2224 O O . LEU A 1 275 ? 28.858 13.523 -43.734 1.00 88.31 275 LEU A O 1
ATOM 2228 N N . LEU A 1 276 ? 27.282 12.347 -42.614 1.00 86.38 276 LEU A N 1
ATOM 2229 C CA . LEU A 1 276 ? 26.804 11.587 -43.770 1.00 86.38 276 LEU A CA 1
ATOM 2230 C C . LEU A 1 276 ? 26.312 12.525 -44.881 1.00 86.38 276 LEU A C 1
ATOM 2232 O O . LEU A 1 276 ? 26.829 12.487 -45.996 1.00 86.38 276 LEU A O 1
ATOM 2236 N N . LEU A 1 277 ? 25.397 13.440 -44.548 1.00 84.81 277 LEU A N 1
ATOM 2237 C CA . LEU A 1 277 ? 24.799 14.378 -45.504 1.00 84.81 277 LEU A CA 1
ATOM 2238 C C . LEU A 1 277 ? 25.832 15.312 -46.153 1.00 84.81 277 LEU A C 1
ATOM 2240 O O . LEU A 1 277 ? 25.743 15.605 -47.344 1.00 84.81 277 LEU A O 1
ATOM 2244 N N . ARG A 1 278 ? 26.841 15.772 -45.399 1.00 85.25 278 ARG A N 1
ATOM 2245 C CA . ARG A 1 278 ? 27.929 16.596 -45.956 1.00 85.25 278 ARG A CA 1
ATOM 2246 C C . ARG A 1 278 ? 28.738 15.834 -47.000 1.00 85.25 278 ARG A C 1
ATOM 2248 O O . ARG A 1 278 ? 29.056 16.399 -48.043 1.00 85.25 278 ARG A O 1
ATOM 2255 N N . ARG A 1 279 ? 29.061 14.564 -46.742 1.00 82.00 279 ARG A N 1
ATOM 2256 C CA . ARG A 1 279 ? 29.802 13.737 -47.702 1.00 82.00 279 ARG A CA 1
ATOM 2257 C C . ARG A 1 279 ? 28.982 13.438 -48.954 1.00 82.00 279 ARG A C 1
ATOM 2259 O O . ARG A 1 279 ? 29.537 13.470 -50.048 1.00 82.00 279 ARG A O 1
ATOM 2266 N N . GLU A 1 280 ? 27.679 13.214 -48.810 1.00 79.81 280 GLU A N 1
ATOM 2267 C CA . GLU A 1 280 ? 26.771 13.064 -49.953 1.00 79.81 280 GLU A CA 1
ATOM 2268 C C . GLU A 1 280 ? 26.717 14.338 -50.797 1.00 79.81 280 GLU A C 1
ATOM 2270 O O . GLU A 1 280 ? 26.859 14.262 -52.014 1.00 79.81 280 GLU A O 1
ATOM 2275 N N . GLY A 1 281 ? 26.596 15.509 -50.161 1.00 72.44 281 GLY A N 1
ATOM 2276 C CA . GLY A 1 281 ? 26.574 16.807 -50.842 1.00 72.44 281 GLY A CA 1
ATOM 2277 C C . GLY A 1 281 ? 27.864 17.132 -51.603 1.00 72.44 281 GLY A C 1
ATOM 2278 O O . GLY A 1 281 ? 27.793 17.663 -52.707 1.00 72.44 281 GLY A O 1
ATOM 2279 N N . LEU A 1 282 ? 29.032 16.761 -51.063 1.00 67.56 282 LEU A N 1
ATOM 2280 C CA . LEU A 1 282 ? 30.331 16.907 -51.742 1.00 67.56 282 LEU A CA 1
ATOM 2281 C C . LEU A 1 282 ? 30.497 15.967 -52.951 1.00 67.56 282 LEU A C 1
ATOM 2283 O O . LEU A 1 282 ? 31.317 16.237 -53.826 1.00 67.56 282 LEU A O 1
ATOM 2287 N N . GLY A 1 283 ? 29.732 14.872 -53.014 1.00 56.84 283 GLY A N 1
ATOM 2288 C CA . GLY A 1 283 ? 29.702 13.952 -54.155 1.00 56.84 283 GLY A CA 1
ATOM 2289 C C . GLY A 1 283 ? 28.929 14.480 -55.369 1.00 56.84 283 GLY A C 1
ATOM 2290 O O . GLY A 1 283 ? 29.061 13.920 -56.457 1.00 56.84 283 GLY A O 1
ATOM 2291 N N . TYR A 1 284 ? 28.155 15.560 -55.213 1.00 51.75 284 TYR A N 1
ATOM 2292 C CA . TYR A 1 284 ? 27.491 16.251 -56.316 1.00 51.75 284 TYR A CA 1
ATOM 2293 C C . TYR A 1 284 ? 28.325 17.469 -56.728 1.00 51.75 284 TYR A C 1
ATOM 2295 O O . TYR A 1 284 ? 28.468 18.406 -55.938 1.00 51.75 284 TYR A O 1
ATOM 2303 N N . PRO A 1 285 ? 28.879 17.509 -57.952 1.00 48.78 285 PRO A N 1
ATOM 2304 C CA . PRO A 1 285 ? 29.592 18.684 -58.416 1.00 48.78 285 PRO A CA 1
ATOM 2305 C C . PRO A 1 285 ? 28.582 19.810 -58.668 1.00 48.78 285 PRO A C 1
ATOM 2307 O O . PRO A 1 285 ? 28.001 19.912 -59.743 1.00 48.78 285 PRO A O 1
ATOM 2310 N N . TRP A 1 286 ? 28.414 20.712 -57.702 1.00 46.59 286 TRP A N 1
ATOM 2311 C CA . TRP A 1 286 ? 27.791 22.027 -57.911 1.00 46.59 286 TRP A CA 1
ATOM 2312 C C . TRP A 1 286 ? 28.751 23.004 -58.618 1.00 46.59 286 TRP A C 1
ATOM 2314 O O . TRP A 1 286 ? 28.789 24.196 -58.330 1.00 46.59 286 TRP A O 1
ATOM 2324 N N . HIS A 1 287 ? 29.545 22.499 -59.562 1.00 47.12 287 HIS A N 1
ATOM 2325 C CA . HIS A 1 287 ? 30.358 23.305 -60.466 1.00 47.12 287 HIS A CA 1
ATOM 2326 C C . HIS A 1 287 ? 29.961 22.999 -61.901 1.00 47.12 287 HIS A C 1
ATOM 2328 O O . HIS A 1 287 ? 30.667 22.334 -62.651 1.00 47.12 287 HIS A O 1
ATOM 2334 N N . SER A 1 288 ? 28.775 23.473 -62.262 1.00 46.72 288 SER A N 1
ATOM 2335 C CA . SER A 1 288 ? 28.401 23.832 -63.626 1.00 46.72 288 SER A CA 1
ATOM 2336 C C . SER A 1 288 ? 27.179 24.740 -63.529 1.00 46.72 288 SER A C 1
ATOM 2338 O O . SER A 1 288 ? 26.173 24.322 -62.958 1.00 46.72 288 SER A O 1
ATOM 2340 N N . ARG A 1 289 ? 27.279 25.939 -64.122 1.00 42.31 289 ARG A N 1
ATOM 2341 C CA . ARG A 1 289 ? 26.427 27.148 -64.007 1.00 42.31 289 ARG A CA 1
ATOM 2342 C C . ARG A 1 289 ? 26.988 28.119 -62.956 1.00 42.31 289 ARG A C 1
ATOM 2344 O O . ARG A 1 289 ? 26.811 27.890 -61.769 1.00 42.31 289 ARG A O 1
ATOM 2351 N N . SER A 1 290 ? 27.677 29.200 -63.313 1.00 38.38 290 SER A N 1
ATOM 2352 C CA . SER A 1 290 ? 27.804 29.907 -64.600 1.00 38.38 290 SER A CA 1
ATOM 2353 C C . SER A 1 290 ? 29.178 30.557 -64.694 1.00 38.38 290 SER A C 1
ATOM 2355 O O . SER A 1 290 ? 29.732 30.850 -63.612 1.00 38.38 290 SER A O 1
#

InterPro domains:
  IPR019160 Exocyst complex component Sec3, coiled-coil [PF09763] (10-130)

Organism: Thlaspi arvense (NCBI:txid13288)

Mean predicted aligned error: 13.03 Å

Solvent-accessible surface area (backbone atoms only — not comparable to full-atom values): 16244 Å² total; per-residue (Å²): 136,82,88,72,75,46,72,67,54,55,49,53,51,52,54,47,50,51,50,51,49,52,52,50,51,49,50,50,52,51,56,52,60,70,43,44,66,60,50,50,51,50,51,52,51,50,50,54,52,46,52,55,49,52,51,51,50,51,53,51,51,54,50,51,54,51,54,49,53,51,47,54,51,50,53,53,50,50,56,51,49,54,54,50,51,55,50,51,54,52,52,50,56,48,46,56,52,48,52,53,49,42,60,60,57,51,78,55,75,92,34,49,54,55,46,73,76,45,70,82,49,81,92,38,38,67,60,48,36,55,40,47,47,49,53,41,51,50,52,53,77,48,73,82,64,70,57,66,64,54,52,51,51,54,50,50,52,52,53,57,42,70,76,68,70,59,85,91,46,54,72,59,52,54,49,54,51,50,51,50,51,49,54,48,51,45,54,51,43,52,50,52,52,51,52,43,49,55,51,33,53,49,53,53,43,52,50,51,36,51,48,46,40,51,55,43,51,52,54,73,67,38,76,85,57,54,44,53,97,95,44,93,53,82,75,78,56,62,64,63,52,52,55,53,56,71,49,46,61,44,55,57,46,40,49,75,66,43,62,76,58,49,60,64,38,51,50,36,44,53,50,34,49,51,53,55,52,50,55,56,55,69,61,49,80,88,80,75,86,131

Nearest PDB structures (foldseek):
  8glv-assembly1_Em  TM=1.954E-01  e=5.073E-01  Chlamydomonas reinhardtii
  6ixg-assembly1_A  TM=2.575E-01  e=2.121E+00  Homo sapiens
  6m3r-assembly1_F  TM=2.226E-01  e=5.055E+00  Mus musculus

Sequence (290 aa):
MKYLMGIGEAEALSERLKRELQALEAANVHAILETEPLIDEVLQGLEIATNCVDDLDEWLGMFNVKLRHMREDIESIEMRNNKLEIQTVNNRALMDELDKLLKRLSVPEKYVDCLTEGSFGETHMFLNIEACEWLTGALHGFEGMNVDPCYANIRAHLNQWLECASPKQYRQFCSCIANYGDLKMVKEKRGELGILKTAFARRASEFLRNYFVGLVDYMLNDKNYFSQRGQLKRPDHSDLRYKCRTYARLLQHLKNLDKTSLSPLRKAYCGSLNLLLRREGLGYPWHSRS

Foldseek 3Di:
DDPCPDPVVVVVVVVVVVVVVVVVVVVVVVVVVVCVVVVVVVVVVVVVVVVVVVVVVVVVVVVVVVVVVVVVVVVVVVVVVVVVVVVVVVLVVLLVVLVVLLVLLDQPPLCPCVLAPDDCDLVCLVSVLVSLVSLLVNLVVCVVPPLPVVLVVLVVVLVVCVVVDDPVCVVVNVSSVSSNVSSVSSVVSSVVSVVSLVNSLVVLLVCLLVVLQVVLVVLVPPPVQAADVPGDDDHDCPVVVVVCVSCVSVVVSSCSSDVVSVVSSVCSNVVSVVVSVVVNVVSDPPPDDD

Radius of gyration: 55.99 Å; Cα contacts (8 Å, |Δi|>4): 133; chains: 1; bounding box: 128×43×170 Å

Secondary structure (DSSP, 8-state):
------HHHHHHHHHHHHHHHHHHHHHHHHHHHHHHHHHHHHHHHHHHHHHHHHHHHHHHHHHHHHHHHHHHHHHHHHHHHHHHHHHHHHHHHHHHHHHHHHHHHSPPHHHHHHHHT---SGGGHHHHHHHHHHHHHHHHTTTT--HHHHHHHHHHHHHHHHHH--GGGHHHHHHHHHHHHHHHHHHHHHHHHHHHHHHHHHHHHHHHHHHHHHHHHHHHH-TTTSPBTTB------HHHHHHHHHHHHHHHHHHHH-GGGHHHHHHHHHHHHHHHHHHHHHTS------

pLDDT: mean 85.17, std 12.34, range [38.38, 98.31]